Protein AF-A0A965CI40-F1 (afdb_monomer_lite)

Secondary structure (DSSP, 8-state):
-HHHHHHHHHHHHHHHHHHHHHHHHHHHHH--TTHHHHT---TTHHHHHHHHHHHTTTTS-HHHHHHHHHHHHTTTTTSS----B-TTT-SBHHHHHHHHHHHHHHHHHHHHHHHHHHHHHHHHHHHHTTTSHHHHHHHHHHHHHHHS-HHHHHHHHIIIIIIHHHHHHHS----HHHHHHHHHHHHHHHHHH--S-HHHHHHHHHHHHHHHHHHHHHHHHTTTTTS---HHHHHHHHHHHHHHHHHHHHT-TT-HHHHHHHHHHHHHHHHHHHHHHHHHHHH--HHHHHHHHHHHHHHHHHHHHHH-

Sequence (308 aa):
MLAYIGRRISIALLILFGSTYLTYQLAAYSGDPLAGIRESQDPKKEQIMAELTKFYQLDVPPPARYFLWLQKALGFATGTPDFGTSAIMRLPVIDQIAEAIPVTIRLVTAATILAIVLGITFGVLSAIRQYSRLDYSLTFLSFLLYSLPIFWVAVMLKEYMAIQFNLFLVDPKINLVANGITSALLAVVLAGFVSGTRRRVLITLVSSFAIFMSLFYVLSLTNWFRTPGLGIWGVAFLGLATSVGLTHVFAGLHNRKALYAGIASVAVGVAVYQPFGTIVNETGNFGILMLMGALMLSVSYFVGYFFS

Radius of gyration: 32.64 Å; chains: 1; bounding box: 65×55×94 Å

Structure (mmCIF, N/CA/C/O backbone):
data_AF-A0A965CI40-F1
#
_entry.id   AF-A0A965CI40-F1
#
loop_
_atom_site.group_PDB
_atom_site.id
_atom_site.type_symbol
_atom_site.label_atom_id
_atom_site.label_alt_id
_atom_site.label_comp_id
_atom_site.label_asym_id
_atom_site.label_entity_id
_atom_site.label_seq_id
_atom_site.pdbx_PDB_ins_code
_atom_site.Cartn_x
_atom_site.Cartn_y
_atom_site.Cartn_z
_atom_site.occupancy
_atom_site.B_iso_or_equiv
_atom_site.auth_seq_id
_atom_site.auth_comp_id
_atom_site.auth_asym_id
_atom_site.auth_atom_id
_atom_site.pdbx_PDB_model_num
ATOM 1 N N . MET A 1 1 ? 33.679 -5.822 9.538 1.00 87.88 1 MET A N 1
ATOM 2 C CA . MET A 1 1 ? 32.661 -4.916 8.955 1.00 87.88 1 MET A CA 1
ATOM 3 C C . MET A 1 1 ? 32.963 -4.549 7.505 1.00 87.88 1 MET A C 1
ATOM 5 O O . MET A 1 1 ? 32.136 -4.868 6.662 1.00 87.88 1 MET A O 1
ATOM 9 N N . LEU A 1 2 ? 34.143 -4.004 7.175 1.00 91.94 2 LEU A N 1
ATOM 10 C CA . LEU A 1 2 ? 34.514 -3.683 5.782 1.00 91.94 2 LEU A CA 1
ATOM 11 C C . LEU A 1 2 ? 34.418 -4.880 4.819 1.00 91.94 2 LEU A C 1
ATOM 13 O O . LEU A 1 2 ? 33.791 -4.763 3.774 1.00 91.94 2 LEU A O 1
ATOM 17 N N . ALA A 1 3 ? 34.925 -6.056 5.205 1.00 93.38 3 ALA A N 1
ATOM 18 C CA . ALA A 1 3 ? 34.812 -7.271 4.387 1.00 93.38 3 ALA A CA 1
ATOM 19 C C . ALA A 1 3 ? 33.352 -7.703 4.123 1.00 93.38 3 ALA A C 1
ATOM 21 O O . ALA A 1 3 ? 33.026 -8.192 3.045 1.00 93.38 3 ALA A O 1
ATOM 22 N N . TYR A 1 4 ? 32.450 -7.488 5.089 1.00 94.06 4 TYR A N 1
ATOM 23 C CA . TYR A 1 4 ? 31.026 -7.802 4.937 1.00 94.06 4 TYR A CA 1
ATOM 24 C C . TYR A 1 4 ? 30.325 -6.819 3.992 1.00 94.06 4 TYR A C 1
ATOM 26 O O . TYR A 1 4 ? 29.576 -7.245 3.113 1.00 94.06 4 TYR A O 1
ATOM 34 N N . ILE A 1 5 ? 30.598 -5.518 4.148 1.00 95.00 5 ILE A N 1
ATOM 35 C CA . ILE A 1 5 ? 30.076 -4.467 3.265 1.00 95.00 5 ILE A CA 1
ATOM 36 C C . ILE A 1 5 ? 30.578 -4.694 1.838 1.00 95.00 5 ILE A C 1
ATOM 38 O O . ILE A 1 5 ? 29.769 -4.729 0.916 1.00 95.00 5 ILE A O 1
ATOM 42 N N . GLY A 1 6 ? 31.879 -4.952 1.670 1.00 96.75 6 GLY A N 1
ATOM 43 C CA . GLY A 1 6 ? 32.471 -5.298 0.380 1.00 96.75 6 GLY A CA 1
ATOM 44 C C . GLY A 1 6 ? 31.759 -6.483 -0.268 1.00 96.75 6 GLY A C 1
ATOM 45 O O . GLY A 1 6 ? 31.257 -6.356 -1.379 1.00 96.75 6 GLY A O 1
ATOM 46 N N . ARG A 1 7 ? 31.584 -7.596 0.463 1.00 95.88 7 ARG A N 1
ATOM 47 C CA . ARG A 1 7 ? 30.852 -8.773 -0.037 1.00 95.88 7 ARG A CA 1
ATOM 48 C C . ARG A 1 7 ? 29.429 -8.432 -0.490 1.00 95.88 7 ARG A C 1
ATOM 50 O O . ARG A 1 7 ? 28.986 -8.917 -1.525 1.00 95.88 7 ARG A O 1
ATOM 57 N N . ARG A 1 8 ? 28.699 -7.617 0.277 1.00 94.44 8 ARG A N 1
ATOM 58 C CA . ARG A 1 8 ? 27.323 -7.206 -0.054 1.00 94.44 8 ARG A CA 1
ATOM 59 C C . ARG A 1 8 ? 27.265 -6.330 -1.301 1.00 94.44 8 ARG A C 1
ATOM 61 O O . ARG A 1 8 ? 26.419 -6.584 -2.152 1.00 94.44 8 ARG A O 1
ATOM 68 N N . ILE A 1 9 ? 28.163 -5.353 -1.422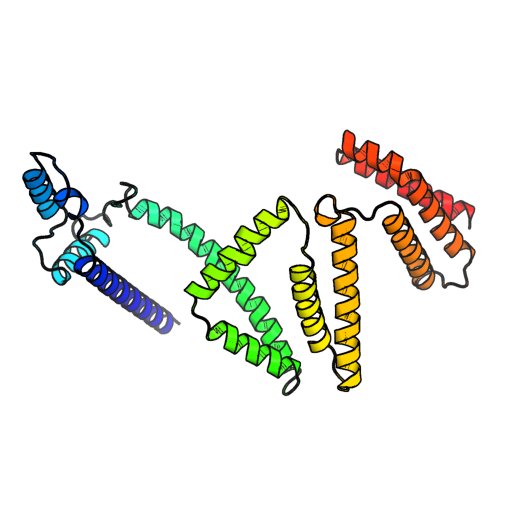 1.00 95.75 9 ILE A N 1
ATOM 69 C CA . ILE A 1 9 ? 28.251 -4.479 -2.598 1.00 95.75 9 ILE A CA 1
ATOM 70 C C . ILE A 1 9 ? 28.602 -5.305 -3.837 1.00 95.75 9 ILE A C 1
ATOM 72 O O . ILE A 1 9 ? 27.944 -5.164 -4.861 1.00 95.75 9 ILE A O 1
ATOM 76 N N . SER A 1 10 ? 29.563 -6.226 -3.741 1.00 96.06 10 SER A N 1
ATOM 77 C CA . SER A 1 10 ? 29.923 -7.104 -4.858 1.00 96.06 10 SER A CA 1
ATOM 78 C C . SER A 1 10 ? 28.748 -7.971 -5.317 1.00 96.06 10 SER A C 1
ATOM 80 O O . SER A 1 10 ? 28.493 -8.062 -6.513 1.00 96.06 10 SER A O 1
ATOM 82 N N . ILE A 1 11 ? 27.989 -8.560 -4.384 1.00 96.12 11 ILE A N 1
ATOM 83 C CA . ILE A 1 11 ? 26.775 -9.321 -4.719 1.00 96.12 11 ILE A CA 1
ATOM 84 C C . ILE A 1 11 ? 25.734 -8.414 -5.390 1.00 96.12 11 ILE A C 1
ATOM 86 O O . ILE A 1 11 ? 25.150 -8.808 -6.393 1.00 96.12 11 ILE A O 1
ATOM 90 N N . ALA A 1 12 ? 25.518 -7.199 -4.877 1.00 94.44 12 ALA A N 1
ATOM 91 C CA . ALA A 1 12 ? 24.572 -6.251 -5.465 1.00 94.44 12 ALA A CA 1
ATOM 92 C C . ALA A 1 12 ? 24.968 -5.847 -6.893 1.00 94.44 12 ALA A C 1
ATOM 94 O O . ALA A 1 12 ? 24.113 -5.825 -7.771 1.00 94.44 12 ALA A O 1
ATOM 95 N N . LEU A 1 13 ? 26.256 -5.595 -7.144 1.00 95.00 13 LEU A N 1
ATOM 96 C CA . LEU A 1 13 ? 26.772 -5.291 -8.480 1.00 95.00 13 LEU A CA 1
ATOM 97 C C . LEU A 1 13 ? 26.625 -6.479 -9.437 1.00 95.00 13 LEU A C 1
ATOM 99 O O . LEU A 1 13 ? 26.236 -6.281 -10.583 1.00 95.00 13 LEU A O 1
ATOM 103 N N . LEU A 1 14 ? 26.880 -7.707 -8.972 1.00 96.06 14 LEU A N 1
ATOM 104 C CA . LEU A 1 14 ? 26.678 -8.918 -9.774 1.00 96.06 14 LEU A CA 1
ATOM 105 C C . LEU A 1 14 ? 25.204 -9.135 -10.123 1.00 96.06 14 LEU A C 1
ATOM 107 O O . LEU A 1 14 ? 24.891 -9.464 -11.264 1.00 96.06 14 LEU A O 1
ATOM 111 N N . ILE A 1 15 ? 24.299 -8.925 -9.163 1.00 96.44 15 ILE A N 1
ATOM 112 C CA . ILE A 1 15 ? 22.853 -9.009 -9.399 1.00 96.44 15 ILE A CA 1
ATOM 113 C C . ILE A 1 15 ? 22.419 -7.916 -10.370 1.00 96.44 15 ILE A C 1
ATOM 115 O O . ILE A 1 15 ? 21.691 -8.212 -11.312 1.00 96.44 15 ILE A O 1
ATOM 119 N N . LEU A 1 16 ? 22.882 -6.678 -10.175 1.00 94.44 16 LEU A N 1
ATOM 120 C CA . LEU A 1 16 ? 22.575 -5.564 -11.065 1.00 94.44 16 LEU A CA 1
ATOM 121 C C . LEU A 1 16 ? 23.021 -5.898 -12.488 1.00 94.44 16 LEU A C 1
ATOM 123 O O . LEU A 1 16 ? 22.178 -5.938 -13.374 1.00 94.44 16 LEU A O 1
ATOM 127 N N . PHE A 1 17 ? 24.293 -6.255 -12.673 1.00 96.00 17 PHE A N 1
ATOM 128 C CA . PHE A 1 17 ? 24.851 -6.646 -13.965 1.00 96.00 17 PHE A CA 1
ATOM 129 C C . PHE A 1 17 ? 24.093 -7.815 -14.606 1.00 96.00 17 PHE A C 1
ATOM 131 O O . PHE A 1 17 ? 23.730 -7.748 -15.778 1.00 96.00 17 PHE A O 1
ATOM 138 N N . GLY A 1 18 ? 23.829 -8.882 -13.846 1.00 97.38 18 GLY A N 1
ATOM 139 C CA . GLY A 1 18 ? 23.088 -10.039 -14.341 1.00 97.38 18 GLY A CA 1
ATOM 140 C C . GLY A 1 18 ? 21.661 -9.671 -14.746 1.00 97.38 18 GLY A C 1
ATOM 141 O O . GLY A 1 18 ? 21.199 -10.071 -15.811 1.00 97.38 18 GLY A O 1
ATOM 142 N N . SER A 1 19 ? 20.976 -8.860 -13.938 1.00 96.75 19 SER A N 1
ATOM 143 C CA . SER A 1 19 ? 19.608 -8.417 -14.211 1.00 96.75 19 SER A CA 1
ATOM 144 C C . SER A 1 19 ? 19.522 -7.487 -15.420 1.00 96.75 19 SER A C 1
ATOM 146 O O . SER A 1 19 ? 18.644 -7.677 -16.260 1.00 96.75 19 SER A O 1
ATOM 148 N N . THR A 1 20 ? 20.443 -6.531 -15.576 1.00 95.19 20 THR A N 1
ATOM 149 C CA . THR A 1 20 ? 20.474 -5.627 -16.733 1.00 95.19 20 THR A CA 1
ATOM 150 C C . THR A 1 20 ? 20.857 -6.375 -17.998 1.00 95.19 20 THR A C 1
ATOM 152 O O . THR A 1 20 ? 20.244 -6.153 -19.034 1.00 95.19 20 THR A O 1
ATOM 155 N N . TYR A 1 21 ? 21.808 -7.310 -17.918 1.00 96.75 21 TYR A N 1
ATOM 156 C CA . TYR A 1 21 ? 22.169 -8.157 -19.050 1.00 96.75 21 TYR A CA 1
ATOM 157 C C . TYR A 1 21 ? 20.980 -9.006 -19.500 1.00 96.75 21 TYR A C 1
ATOM 159 O O . TYR A 1 21 ? 20.577 -8.940 -20.657 1.00 96.75 21 TYR A O 1
ATOM 167 N N . LEU A 1 22 ? 20.360 -9.759 -18.587 1.00 97.12 22 LEU A N 1
ATOM 168 C CA . LEU A 1 22 ? 19.233 -10.627 -18.930 1.00 97.12 22 LEU A CA 1
ATOM 169 C C . LEU A 1 22 ? 18.036 -9.835 -19.461 1.00 97.12 22 LEU A C 1
ATOM 171 O O . LEU A 1 22 ? 17.453 -10.231 -20.467 1.00 97.12 22 LEU A O 1
ATOM 175 N N . THR A 1 23 ? 17.685 -8.708 -18.835 1.00 94.69 23 THR A N 1
ATOM 176 C CA . THR A 1 23 ? 16.570 -7.871 -19.310 1.00 94.69 23 THR A CA 1
ATOM 177 C C . THR A 1 23 ? 16.868 -7.240 -20.665 1.00 94.69 23 THR A C 1
ATOM 179 O O . THR A 1 23 ? 15.990 -7.241 -21.524 1.00 94.69 23 THR A O 1
ATOM 182 N N . TYR A 1 24 ? 18.102 -6.788 -20.909 1.00 94.00 24 TYR A N 1
ATOM 183 C CA . TYR A 1 24 ? 18.519 -6.283 -22.215 1.00 94.00 24 TYR A CA 1
ATOM 184 C C . TYR A 1 24 ? 18.406 -7.359 -23.298 1.00 94.00 24 TYR A C 1
ATOM 186 O O . TYR A 1 24 ? 17.828 -7.111 -24.353 1.00 94.00 24 TYR A O 1
ATOM 194 N N . GLN A 1 25 ? 18.917 -8.565 -23.036 1.00 96.00 25 GLN A N 1
ATOM 195 C CA . GLN A 1 25 ? 18.849 -9.674 -23.987 1.00 96.00 25 GLN A CA 1
ATOM 196 C C . GLN A 1 25 ? 17.400 -10.069 -24.275 1.00 96.00 25 GLN A C 1
ATOM 198 O O . GLN A 1 25 ? 17.022 -10.205 -25.435 1.00 96.00 25 GLN A O 1
ATOM 203 N N . LEU A 1 26 ? 16.571 -10.199 -23.236 1.00 95.31 26 LEU A N 1
ATOM 204 C CA . LEU A 1 26 ? 15.147 -10.478 -23.398 1.00 95.31 26 LEU A CA 1
ATOM 205 C C . LEU A 1 26 ? 14.462 -9.397 -24.234 1.00 95.31 26 LEU A C 1
ATOM 207 O O . LEU A 1 26 ? 13.746 -9.737 -25.170 1.00 95.31 26 LEU A O 1
ATOM 211 N N . ALA A 1 27 ? 14.711 -8.116 -23.963 1.00 91.38 27 ALA A N 1
ATOM 212 C CA . ALA A 1 27 ? 14.150 -7.016 -24.745 1.00 91.38 27 ALA A CA 1
ATOM 213 C C . ALA A 1 27 ? 14.629 -7.040 -26.206 1.00 91.38 27 ALA A C 1
ATOM 215 O O . ALA A 1 27 ? 13.829 -6.860 -27.118 1.00 91.38 27 ALA A O 1
ATOM 216 N N . ALA A 1 28 ? 15.914 -7.318 -26.434 1.00 91.75 28 ALA A N 1
ATOM 217 C CA . ALA A 1 28 ? 16.511 -7.373 -27.764 1.00 91.75 28 ALA A CA 1
ATOM 218 C C . ALA A 1 28 ? 16.025 -8.557 -28.615 1.00 91.75 28 ALA A C 1
ATOM 220 O O . ALA A 1 28 ? 16.017 -8.440 -29.837 1.00 91.75 28 ALA A O 1
ATOM 221 N N . TYR A 1 29 ? 15.659 -9.684 -27.994 1.00 92.50 29 TYR A N 1
ATOM 222 C CA . TYR A 1 29 ? 15.151 -10.866 -28.701 1.00 92.50 29 TYR A CA 1
ATOM 223 C C . TYR A 1 29 ? 13.623 -10.913 -28.803 1.00 92.50 29 TYR A C 1
ATOM 225 O O . TYR A 1 29 ? 13.106 -11.500 -29.748 1.00 92.50 29 TYR A O 1
ATOM 233 N N . SER A 1 30 ? 12.899 -10.339 -27.839 1.00 91.69 30 SER A N 1
ATOM 234 C CA . SER A 1 30 ? 11.427 -10.343 -27.836 1.00 91.69 30 SER A CA 1
ATOM 235 C C . SER A 1 30 ? 10.806 -9.142 -28.548 1.00 91.69 30 SER A C 1
ATOM 237 O O . SER A 1 30 ? 9.654 -9.227 -28.968 1.00 91.69 30 SER A O 1
ATOM 239 N N . GLY A 1 31 ? 11.541 -8.035 -28.684 1.00 83.19 31 GLY A N 1
ATOM 240 C CA . GLY A 1 31 ? 11.058 -6.799 -29.294 1.00 83.19 31 GLY A CA 1
ATOM 241 C C . GLY A 1 31 ? 11.753 -6.462 -30.611 1.00 83.19 31 GLY A C 1
ATOM 242 O O . GLY A 1 31 ? 12.931 -6.753 -30.804 1.00 83.19 31 GLY A O 1
ATOM 243 N N . ASP A 1 32 ? 11.027 -5.778 -31.497 1.00 85.44 32 ASP A N 1
ATOM 244 C CA . ASP A 1 32 ? 11.573 -5.169 -32.709 1.00 85.44 32 ASP A CA 1
ATOM 245 C C . ASP A 1 32 ? 11.397 -3.639 -32.652 1.00 85.44 32 ASP A C 1
ATOM 247 O O . ASP A 1 32 ? 10.276 -3.144 -32.805 1.00 85.44 32 ASP A O 1
ATOM 251 N N . PRO A 1 33 ? 12.478 -2.862 -32.448 1.00 83.88 33 PRO A N 1
ATOM 252 C CA . PRO A 1 33 ? 12.400 -1.402 -32.370 1.00 83.88 33 PRO A CA 1
ATOM 253 C C . PRO A 1 33 ? 12.005 -0.745 -33.702 1.00 83.88 33 PRO A C 1
ATOM 255 O O . PRO A 1 33 ? 11.664 0.436 -33.713 1.00 83.88 33 PRO A O 1
ATOM 258 N N . LEU A 1 34 ? 12.036 -1.484 -34.818 1.00 87.12 34 LEU A N 1
ATOM 259 C CA . LEU A 1 34 ? 11.640 -0.994 -36.137 1.00 87.12 34 LEU A CA 1
ATOM 260 C C . LEU A 1 34 ? 10.224 -1.423 -36.540 1.00 87.12 34 LEU A C 1
ATOM 262 O O . LEU A 1 34 ? 9.777 -1.017 -37.613 1.00 87.12 34 LEU A O 1
ATOM 266 N N . ALA A 1 35 ? 9.504 -2.192 -35.713 1.00 86.69 35 ALA A N 1
ATOM 267 C CA . ALA A 1 35 ? 8.204 -2.771 -36.072 1.00 86.69 35 ALA A CA 1
ATOM 268 C C . ALA A 1 35 ? 7.205 -1.711 -36.564 1.00 86.69 35 ALA A C 1
ATOM 270 O O . ALA A 1 35 ? 6.652 -1.835 -37.655 1.00 86.69 35 ALA A O 1
ATOM 271 N N . GLY A 1 36 ? 7.064 -0.603 -35.828 1.00 85.00 36 GLY A N 1
ATOM 272 C CA . GLY A 1 36 ? 6.159 0.486 -36.215 1.00 85.00 36 GLY A CA 1
ATOM 273 C C . GLY A 1 36 ? 6.555 1.206 -37.513 1.00 85.00 36 GLY A C 1
ATOM 274 O O . GLY A 1 36 ? 5.695 1.747 -38.199 1.00 85.00 36 GLY A O 1
ATOM 275 N N . ILE A 1 37 ? 7.841 1.199 -37.885 1.00 86.69 37 ILE A N 1
ATOM 276 C CA . ILE A 1 37 ? 8.313 1.785 -39.150 1.00 86.69 37 ILE A CA 1
ATOM 277 C C . ILE A 1 37 ? 8.142 0.796 -40.309 1.00 86.69 37 ILE A C 1
ATOM 279 O O . ILE A 1 37 ? 7.841 1.216 -41.424 1.00 86.69 37 ILE A O 1
ATOM 283 N N . ARG A 1 38 ? 8.274 -0.514 -40.057 1.00 86.75 38 ARG A N 1
ATOM 284 C CA . ARG A 1 38 ? 8.043 -1.567 -41.063 1.00 86.75 38 ARG A CA 1
ATOM 285 C C . ARG A 1 38 ? 6.605 -1.574 -41.577 1.00 86.75 38 ARG A C 1
ATOM 287 O O . ARG A 1 38 ? 6.390 -1.838 -42.757 1.00 86.75 38 ARG A O 1
ATOM 294 N N . GLU A 1 39 ? 5.652 -1.247 -40.709 1.00 87.50 39 GLU A N 1
ATOM 295 C CA . GLU A 1 39 ? 4.226 -1.128 -41.043 1.00 87.50 39 GLU A CA 1
ATOM 296 C C . GLU A 1 39 ? 3.851 0.238 -41.650 1.00 87.50 39 GLU A C 1
ATOM 298 O O . GLU A 1 39 ? 2.740 0.413 -42.152 1.00 87.50 39 GLU A O 1
ATOM 303 N N . SER A 1 40 ? 4.769 1.211 -41.646 1.00 87.56 40 SER A N 1
ATOM 304 C CA . SER A 1 40 ? 4.528 2.543 -42.202 1.00 87.56 40 SER A CA 1
ATOM 305 C C . SER A 1 40 ? 4.493 2.534 -43.736 1.00 87.56 40 SER A C 1
ATOM 307 O O . SER A 1 40 ? 5.284 1.861 -44.402 1.00 87.56 40 SER A O 1
ATOM 309 N N . GLN A 1 41 ? 3.599 3.346 -44.308 1.00 87.94 41 GLN A N 1
ATOM 310 C CA . GLN A 1 41 ? 3.499 3.581 -45.755 1.00 87.94 41 GLN A CA 1
ATOM 311 C C . GLN A 1 41 ? 4.393 4.733 -46.246 1.00 87.94 41 GLN A C 1
ATOM 313 O O . GLN A 1 41 ? 4.323 5.106 -47.416 1.00 87.94 41 GLN A O 1
ATOM 318 N N . ASP A 1 42 ? 5.226 5.311 -45.374 1.00 88.88 42 ASP A N 1
ATOM 319 C CA . ASP A 1 42 ? 6.126 6.406 -45.742 1.00 88.88 42 ASP A CA 1
ATOM 320 C C . ASP A 1 42 ? 7.103 5.967 -46.861 1.00 88.88 42 ASP A C 1
ATOM 322 O O . ASP A 1 42 ? 7.817 4.971 -46.693 1.00 88.88 42 ASP A O 1
ATOM 326 N N . PRO A 1 43 ? 7.197 6.701 -47.989 1.00 87.44 43 PRO A N 1
ATOM 327 C CA . PRO A 1 43 ? 8.176 6.430 -49.043 1.00 87.44 43 PRO A CA 1
ATOM 328 C C . PRO A 1 43 ? 9.632 6.400 -48.550 1.00 87.44 43 PRO A C 1
ATOM 330 O O . PRO A 1 43 ? 10.475 5.745 -49.158 1.00 87.44 43 PRO A O 1
ATOM 333 N N . LYS A 1 44 ? 9.940 7.087 -47.441 1.00 90.62 44 LYS A N 1
ATOM 334 C CA . LYS A 1 44 ? 11.269 7.131 -46.813 1.00 90.62 44 LYS A CA 1
ATOM 335 C C . LYS A 1 44 ? 11.494 6.039 -45.767 1.00 90.62 44 LYS A C 1
ATOM 337 O O . LYS A 1 44 ? 12.544 6.041 -45.125 1.00 90.62 44 LYS A O 1
ATOM 342 N N . LYS A 1 45 ? 10.563 5.094 -45.584 1.00 91.25 45 LYS A N 1
ATOM 343 C CA . LYS A 1 45 ? 10.656 4.055 -44.541 1.00 91.25 45 LYS A CA 1
ATOM 344 C C . LYS A 1 45 ? 12.004 3.329 -44.525 1.00 91.25 45 LYS A C 1
ATOM 346 O O . LYS A 1 45 ? 12.564 3.120 -43.457 1.00 91.25 45 LYS A O 1
ATOM 351 N N . GLU A 1 46 ? 12.559 2.995 -45.692 1.00 88.94 46 GLU A N 1
ATOM 352 C CA . GLU A 1 46 ? 13.824 2.255 -45.795 1.00 88.94 46 GLU A CA 1
ATOM 353 C C . GLU A 1 46 ? 15.017 3.096 -45.335 1.00 88.94 46 GLU A C 1
ATOM 355 O O . GLU A 1 46 ? 15.901 2.593 -44.643 1.00 88.94 46 GLU A O 1
ATOM 360 N N . GLN A 1 47 ? 15.006 4.392 -45.657 1.00 91.19 47 GLN A N 1
ATOM 361 C CA . GLN A 1 47 ? 16.025 5.339 -45.206 1.00 91.19 47 GLN A CA 1
ATOM 362 C C . GLN A 1 47 ? 15.963 5.501 -43.685 1.00 91.19 47 GLN A C 1
ATOM 364 O O . GLN A 1 47 ? 16.975 5.336 -43.009 1.00 91.19 47 GLN A O 1
ATOM 369 N N . ILE A 1 48 ? 14.760 5.708 -43.139 1.00 89.81 48 ILE A N 1
ATOM 370 C CA . ILE A 1 48 ? 14.534 5.837 -41.692 1.00 89.81 48 ILE A CA 1
ATOM 371 C C . ILE A 1 48 ? 14.960 4.553 -40.964 1.00 89.81 48 ILE A C 1
ATOM 373 O O . ILE A 1 48 ? 15.629 4.609 -39.935 1.00 89.81 48 ILE A O 1
ATOM 377 N N . MET A 1 49 ? 14.629 3.376 -41.505 1.00 90.38 49 MET A N 1
ATOM 378 C CA . MET A 1 49 ? 15.057 2.097 -40.936 1.00 90.38 49 MET A CA 1
ATOM 379 C C . MET A 1 49 ? 16.579 1.943 -40.938 1.00 90.38 49 MET A C 1
ATOM 381 O O . MET A 1 49 ? 17.130 1.474 -39.943 1.00 90.38 49 MET A O 1
ATOM 385 N N . ALA A 1 50 ? 17.269 2.330 -42.012 1.00 91.44 50 ALA A N 1
ATOM 386 C CA . ALA A 1 50 ? 18.728 2.261 -42.085 1.00 91.44 50 ALA A CA 1
ATOM 387 C C . ALA A 1 50 ? 19.400 3.222 -41.087 1.00 91.44 50 ALA A C 1
ATOM 389 O O . ALA A 1 50 ? 20.367 2.844 -40.417 1.00 91.44 50 ALA A O 1
ATOM 390 N N . GLU A 1 51 ? 18.862 4.435 -40.940 1.00 90.75 51 GLU A N 1
ATOM 391 C CA . GLU A 1 51 ? 19.320 5.420 -39.957 1.00 90.75 51 GLU A CA 1
ATOM 392 C C . GLU A 1 51 ? 19.140 4.910 -38.523 1.00 90.75 51 GLU A C 1
ATOM 394 O O . GLU A 1 51 ? 20.098 4.905 -37.748 1.00 90.75 51 GLU A O 1
ATOM 399 N N . LEU A 1 52 ? 17.953 4.398 -38.182 1.00 88.12 52 LEU A N 1
ATOM 400 C CA . LEU A 1 52 ? 17.669 3.849 -36.853 1.00 88.12 52 LEU A CA 1
ATOM 401 C C . LEU A 1 52 ? 18.460 2.567 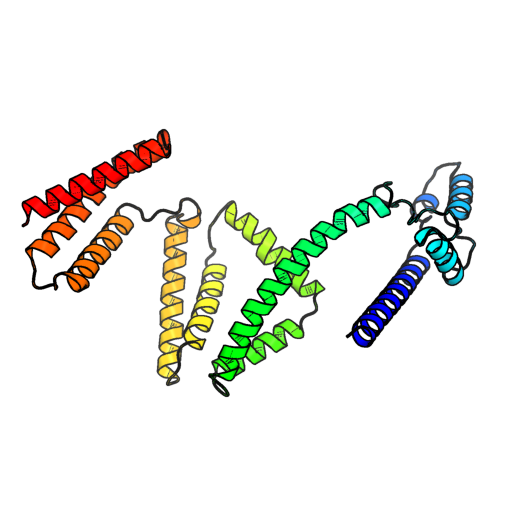-36.564 1.00 88.12 52 LEU A C 1
ATOM 403 O O . LEU A 1 52 ? 18.907 2.368 -35.436 1.00 88.12 52 LEU A O 1
ATOM 407 N N . THR A 1 53 ? 18.688 1.723 -37.576 1.00 91.06 53 THR A N 1
ATOM 408 C CA . THR A 1 53 ? 19.542 0.528 -37.461 1.00 91.06 53 THR A CA 1
ATOM 409 C C . THR A 1 53 ? 20.950 0.921 -37.043 1.00 91.06 53 THR A C 1
ATOM 411 O O . THR A 1 53 ? 21.465 0.367 -36.076 1.00 91.06 53 THR A O 1
ATOM 414 N N . LYS A 1 54 ? 21.550 1.921 -37.699 1.00 90.50 54 LYS A N 1
ATOM 415 C CA . LYS A 1 54 ? 22.873 2.429 -37.313 1.00 90.50 54 LYS A CA 1
ATOM 416 C C . LYS A 1 54 ? 22.858 3.123 -35.956 1.00 90.50 54 LYS A C 1
ATOM 418 O O . LYS A 1 54 ? 23.761 2.904 -35.154 1.00 90.50 54 LYS A O 1
ATOM 423 N N . PHE A 1 55 ? 21.845 3.946 -35.690 1.00 86.69 55 PHE A N 1
ATOM 424 C CA . PHE A 1 55 ? 21.742 4.707 -34.447 1.00 86.69 55 PHE A CA 1
ATOM 425 C C . PHE A 1 55 ? 21.668 3.791 -33.217 1.00 86.69 55 PHE A C 1
ATOM 427 O O . PHE A 1 55 ? 22.409 3.983 -32.253 1.00 86.69 55 PHE A O 1
ATOM 434 N N . TYR A 1 56 ? 20.830 2.753 -33.274 1.00 87.38 56 TYR A N 1
ATOM 435 C CA . TYR A 1 56 ? 20.678 1.770 -32.199 1.00 87.38 56 TYR A CA 1
ATOM 436 C C . TYR A 1 56 ? 21.648 0.587 -32.293 1.00 87.38 56 TYR A C 1
ATOM 438 O O . TYR A 1 56 ? 21.595 -0.293 -31.435 1.00 87.38 56 TYR A O 1
ATOM 446 N N . GLN A 1 57 ? 22.531 0.557 -33.299 1.00 91.12 57 GLN A N 1
ATOM 447 C CA . GLN A 1 57 ? 23.477 -0.538 -33.558 1.00 91.12 57 GLN A CA 1
ATOM 448 C C . GLN A 1 57 ? 22.769 -1.894 -33.710 1.00 91.12 57 GLN A C 1
ATOM 450 O O . GLN A 1 57 ? 23.197 -2.909 -33.160 1.00 91.12 57 GLN A O 1
ATOM 455 N N . LEU A 1 58 ? 21.625 -1.916 -34.402 1.00 89.88 58 LEU A N 1
ATOM 456 C CA . LEU A 1 58 ? 20.787 -3.114 -34.528 1.00 89.88 58 LEU A CA 1
ATOM 457 C C . LEU A 1 58 ? 21.446 -4.235 -35.341 1.00 89.88 58 LEU A C 1
ATOM 459 O O . LEU A 1 58 ? 21.039 -5.387 -35.220 1.00 89.88 58 LEU A O 1
ATOM 463 N N . ASP A 1 59 ? 22.472 -3.896 -36.114 1.00 91.38 59 ASP A N 1
ATOM 464 C CA . ASP A 1 59 ? 23.360 -4.786 -36.859 1.00 91.38 59 ASP A CA 1
ATOM 465 C C . ASP A 1 59 ? 24.354 -5.551 -35.967 1.00 91.38 59 ASP A C 1
ATOM 467 O O . ASP A 1 59 ? 24.867 -6.599 -36.361 1.00 91.38 59 ASP A O 1
ATOM 471 N N . VAL A 1 60 ? 24.601 -5.074 -34.744 1.00 93.69 60 VAL A N 1
ATOM 472 C CA . VAL A 1 60 ? 25.473 -5.741 -33.772 1.00 93.69 60 VAL A CA 1
ATOM 473 C C . VAL A 1 60 ? 24.687 -6.816 -33.007 1.00 93.69 60 VAL A C 1
ATOM 475 O O . VAL A 1 60 ? 23.595 -6.529 -32.499 1.00 93.69 60 VAL A O 1
ATOM 478 N N . PRO A 1 61 ? 25.238 -8.039 -32.837 1.00 94.44 61 PRO A N 1
ATOM 479 C CA . PRO A 1 61 ? 24.607 -9.080 -32.031 1.00 94.44 61 PRO A CA 1
ATOM 480 C C . PRO A 1 61 ? 24.257 -8.579 -30.618 1.00 94.44 61 PRO A C 1
ATOM 482 O O . PRO A 1 61 ? 25.112 -7.953 -29.978 1.00 94.44 61 PRO A O 1
ATOM 485 N N . PRO A 1 62 ? 23.060 -8.890 -30.077 1.00 94.25 62 PRO A N 1
ATOM 486 C CA . PRO A 1 62 ? 22.601 -8.344 -28.799 1.00 94.25 62 PRO A CA 1
ATOM 487 C C . PRO A 1 62 ? 23.599 -8.458 -27.633 1.00 94.25 62 PRO A C 1
ATOM 489 O O . PRO A 1 62 ? 23.802 -7.447 -26.958 1.00 94.25 62 PRO A O 1
ATOM 492 N N . PRO A 1 63 ? 24.302 -9.599 -27.426 1.00 95.75 63 PRO A N 1
ATOM 493 C CA . PRO A 1 63 ? 25.294 -9.696 -26.356 1.00 95.75 63 PRO A CA 1
ATOM 494 C C . PRO A 1 63 ? 26.406 -8.645 -26.455 1.00 95.75 63 PRO A C 1
ATOM 496 O O . PRO A 1 63 ? 26.770 -8.051 -25.448 1.00 95.75 63 PRO A O 1
ATOM 499 N N . ALA A 1 64 ? 26.940 -8.401 -27.656 1.00 95.69 64 ALA A N 1
ATOM 500 C CA . ALA A 1 64 ? 27.999 -7.414 -27.869 1.00 95.69 64 ALA A CA 1
ATOM 501 C C . ALA A 1 64 ? 27.453 -5.984 -27.746 1.00 95.69 64 ALA A C 1
ATOM 503 O O . ALA A 1 64 ? 28.080 -5.122 -27.128 1.00 95.69 64 ALA A O 1
ATOM 504 N N . ARG A 1 65 ? 26.241 -5.757 -28.261 1.00 94.56 65 ARG A N 1
ATOM 505 C CA . ARG A 1 65 ? 25.539 -4.473 -28.184 1.00 94.56 65 ARG A CA 1
ATOM 506 C C . ARG A 1 65 ? 25.273 -4.032 -26.744 1.00 94.56 65 ARG A C 1
ATOM 508 O O . ARG A 1 65 ? 25.406 -2.850 -26.439 1.00 94.56 65 ARG A O 1
ATOM 515 N N . TYR A 1 66 ? 24.985 -4.975 -25.844 1.00 95.38 66 TYR A N 1
ATOM 516 C CA . TYR A 1 66 ? 24.877 -4.696 -24.411 1.00 95.38 66 TYR A CA 1
ATOM 517 C C . TYR A 1 66 ? 26.167 -4.104 -23.834 1.00 95.38 66 TYR A C 1
ATOM 519 O O . TYR A 1 66 ? 26.104 -3.121 -23.105 1.00 95.38 66 TYR A O 1
ATOM 527 N N . PHE A 1 67 ? 27.339 -4.661 -24.158 1.00 95.06 67 PHE A N 1
ATOM 528 C CA . PHE A 1 67 ? 28.608 -4.145 -23.629 1.00 95.06 67 PHE A CA 1
ATOM 529 C C . PHE A 1 67 ? 28.953 -2.762 -24.192 1.00 95.06 67 PHE A C 1
ATOM 531 O O . PHE A 1 67 ? 29.471 -1.926 -23.455 1.00 95.06 67 PHE A O 1
ATOM 538 N N . LEU A 1 68 ? 28.600 -2.489 -25.454 1.00 93.00 68 LEU A N 1
ATOM 539 C CA . LEU A 1 68 ? 28.717 -1.149 -26.043 1.00 93.00 68 LEU A CA 1
ATOM 540 C C . LEU A 1 68 ? 27.813 -0.137 -25.328 1.00 93.00 68 LEU A C 1
ATOM 542 O O . LEU A 1 68 ? 28.242 0.978 -25.031 1.00 93.00 68 LEU A O 1
ATOM 546 N N . TRP A 1 69 ? 26.576 -0.529 -25.010 1.00 92.62 69 TRP A N 1
ATOM 547 C CA . TRP A 1 69 ? 25.674 0.285 -24.197 1.00 92.62 69 TRP A CA 1
ATOM 548 C C . TRP A 1 69 ? 26.212 0.477 -22.773 1.00 92.62 69 TRP A C 1
ATOM 550 O O . TRP A 1 69 ? 26.262 1.604 -22.294 1.00 92.62 69 TRP A O 1
ATOM 560 N N . LEU A 1 70 ? 26.690 -0.585 -22.120 1.00 93.81 70 LEU A N 1
ATOM 561 C CA . LEU A 1 70 ? 27.217 -0.536 -20.756 1.00 93.81 70 LEU A CA 1
ATOM 562 C C . LEU A 1 70 ? 28.435 0.391 -20.650 1.00 93.81 70 LEU A C 1
ATOM 564 O O . LEU A 1 70 ? 28.559 1.137 -19.683 1.00 93.81 70 LEU A O 1
ATOM 568 N N . GLN A 1 71 ? 29.317 0.386 -21.652 1.00 92.44 71 GLN A N 1
ATOM 569 C CA . GLN A 1 71 ? 30.470 1.285 -21.703 1.00 92.44 71 GLN A CA 1
ATOM 570 C C . GLN A 1 71 ? 30.050 2.765 -21.750 1.00 92.44 71 GLN A C 1
ATOM 572 O O . GLN A 1 71 ? 30.687 3.600 -21.105 1.00 92.44 71 GLN A O 1
ATOM 577 N N . LYS A 1 72 ? 28.976 3.092 -22.482 1.00 90.31 72 LYS A N 1
ATOM 578 C CA . LYS A 1 72 ? 28.385 4.442 -22.514 1.00 90.31 72 LYS A CA 1
ATOM 579 C C . LYS A 1 72 ? 27.675 4.773 -21.201 1.00 90.31 72 LYS A C 1
ATOM 581 O O . LYS A 1 72 ? 27.927 5.825 -20.624 1.00 90.31 72 LYS A O 1
ATOM 586 N N . ALA A 1 73 ? 26.886 3.838 -20.674 1.00 90.88 73 ALA A N 1
ATOM 587 C CA . ALA A 1 73 ? 26.142 4.004 -19.427 1.00 90.88 73 ALA A CA 1
ATOM 588 C C . ALA A 1 73 ? 27.062 4.255 -18.224 1.00 90.88 73 ALA A C 1
ATOM 590 O O . ALA A 1 73 ? 26.750 5.074 -17.368 1.00 90.88 73 ALA A O 1
ATOM 591 N N . LEU A 1 74 ? 28.225 3.600 -18.174 1.00 89.81 74 LEU A N 1
ATOM 592 C CA . LEU A 1 74 ? 29.238 3.827 -17.138 1.00 89.81 74 LEU A CA 1
ATOM 593 C C . LEU A 1 74 ? 30.107 5.068 -17.396 1.00 89.81 74 LEU A C 1
ATOM 595 O O . LEU A 1 74 ? 30.922 5.429 -16.551 1.00 89.81 74 LEU A O 1
ATOM 599 N N . GLY A 1 75 ? 29.964 5.714 -18.555 1.00 86.50 75 GLY A N 1
ATOM 600 C CA . GLY A 1 75 ? 30.771 6.862 -18.957 1.00 86.50 75 GLY A CA 1
ATOM 601 C C . GLY A 1 75 ? 32.212 6.518 -19.339 1.00 86.50 75 GLY A C 1
ATOM 602 O O . GLY A 1 75 ? 33.018 7.423 -19.537 1.00 86.50 75 GLY A O 1
ATOM 603 N N . PHE A 1 76 ? 32.559 5.236 -19.497 1.00 85.44 76 PHE A N 1
ATOM 604 C CA . PHE A 1 76 ? 33.903 4.816 -19.910 1.00 85.44 76 PHE A CA 1
ATOM 605 C C . PHE A 1 76 ? 34.241 5.211 -21.354 1.00 85.44 76 PHE A C 1
ATOM 607 O O . PHE A 1 76 ? 35.415 5.324 -21.690 1.00 85.44 76 PHE A O 1
ATOM 614 N N . ALA A 1 77 ? 33.236 5.405 -22.214 1.00 74.94 77 ALA A N 1
ATOM 615 C CA . ALA A 1 77 ? 33.439 5.835 -23.600 1.00 74.94 77 ALA A CA 1
ATOM 616 C C . ALA A 1 77 ? 33.525 7.366 -23.761 1.00 74.94 77 ALA A C 1
ATOM 618 O O . ALA A 1 77 ? 34.267 7.852 -24.608 1.00 74.94 77 ALA A O 1
ATOM 619 N N . THR A 1 78 ? 32.752 8.118 -22.976 1.00 73.62 78 THR A N 1
ATOM 620 C CA . THR A 1 78 ? 32.461 9.549 -23.198 1.00 73.62 78 THR A CA 1
ATOM 621 C C . THR A 1 78 ? 32.918 10.459 -22.058 1.00 73.62 78 THR A C 1
ATOM 623 O O . THR A 1 78 ? 32.849 11.676 -22.189 1.00 73.62 78 THR A O 1
ATOM 626 N N . GLY A 1 79 ? 33.369 9.904 -20.929 1.00 80.12 79 GLY A N 1
ATOM 627 C CA . GLY A 1 79 ? 33.689 10.652 -19.706 1.00 80.12 79 GLY A CA 1
ATOM 628 C C . GLY A 1 79 ? 32.458 11.057 -18.885 1.00 80.12 79 GLY A C 1
ATOM 629 O O . GLY A 1 79 ? 32.591 11.406 -17.714 1.00 80.12 79 GLY A O 1
ATOM 630 N N . THR A 1 80 ? 31.260 10.960 -19.464 1.00 84.50 80 THR A N 1
ATOM 631 C CA . THR A 1 80 ? 29.968 11.202 -18.814 1.00 84.50 80 THR A CA 1
ATOM 632 C C . THR A 1 80 ? 29.053 9.980 -18.968 1.00 84.50 80 THR A C 1
ATOM 634 O O . THR A 1 80 ? 28.995 9.413 -20.063 1.00 84.50 80 THR A O 1
ATOM 637 N N . PRO A 1 81 ? 28.345 9.551 -17.905 1.00 88.31 81 PRO A N 1
ATOM 638 C CA . PRO A 1 81 ? 27.355 8.476 -17.984 1.00 88.31 81 PRO A CA 1
ATOM 639 C C . PRO A 1 81 ? 26.233 8.805 -18.976 1.00 88.31 81 PRO A C 1
ATOM 641 O O . PRO A 1 81 ? 25.513 9.785 -18.788 1.00 88.31 81 PRO A O 1
ATOM 644 N N . ASP A 1 82 ? 26.060 7.972 -20.001 1.00 89.88 82 ASP A N 1
ATOM 645 C CA . ASP A 1 82 ? 24.984 8.095 -20.988 1.00 89.88 82 ASP A CA 1
ATOM 646 C C . ASP A 1 82 ? 24.171 6.796 -21.075 1.00 89.88 82 ASP A C 1
ATOM 648 O O . ASP A 1 82 ? 24.607 5.786 -21.630 1.00 89.88 82 ASP A O 1
ATOM 652 N N . PHE A 1 83 ? 22.963 6.835 -20.510 1.00 89.00 83 PHE A N 1
ATOM 653 C CA . PHE A 1 83 ? 22.005 5.725 -20.519 1.00 89.00 83 PHE A CA 1
ATOM 654 C C . PHE A 1 83 ? 21.119 5.710 -21.775 1.00 89.00 83 PHE A C 1
ATOM 656 O O . PHE A 1 83 ? 20.342 4.769 -21.960 1.00 89.00 83 PHE A O 1
ATOM 663 N N . GLY A 1 84 ? 21.238 6.723 -22.637 1.00 88.94 84 GLY A N 1
ATOM 664 C CA . GLY A 1 84 ? 20.402 6.941 -23.809 1.00 88.94 84 GLY A CA 1
ATOM 665 C C . GLY A 1 84 ? 19.122 7.726 -23.516 1.00 88.94 84 GLY A C 1
ATOM 666 O O . GLY A 1 84 ? 18.915 8.296 -22.439 1.00 88.94 84 GLY A O 1
ATOM 667 N N . THR A 1 85 ? 18.239 7.750 -24.511 1.00 88.81 85 THR A N 1
ATOM 668 C CA . THR A 1 85 ? 16.947 8.442 -24.476 1.00 88.81 85 THR A CA 1
ATOM 669 C C . THR A 1 85 ? 15.790 7.445 -24.462 1.00 88.81 85 THR A C 1
ATOM 671 O O . THR A 1 85 ? 15.841 6.383 -25.083 1.00 88.81 85 THR A O 1
ATOM 674 N N . SER A 1 86 ? 14.726 7.775 -23.729 1.00 85.81 86 SER A N 1
ATOM 675 C CA . SER A 1 86 ? 13.516 6.953 -23.666 1.00 85.81 86 SER A CA 1
ATOM 676 C C . SER A 1 86 ? 12.811 6.941 -25.018 1.00 85.81 86 SER A C 1
ATOM 678 O O . SER A 1 86 ? 12.483 7.996 -25.556 1.00 85.81 86 SER A O 1
ATOM 680 N N . ALA A 1 87 ? 12.514 5.752 -25.544 1.00 78.75 87 ALA A N 1
ATOM 681 C CA . ALA A 1 87 ? 11.771 5.610 -26.798 1.00 78.75 87 ALA A CA 1
ATOM 682 C C . ALA A 1 87 ? 10.338 6.171 -26.704 1.00 78.75 87 ALA A C 1
ATOM 684 O O . ALA A 1 87 ? 9.788 6.634 -27.700 1.00 78.75 87 ALA A O 1
ATOM 685 N N . ILE A 1 88 ? 9.750 6.152 -25.501 1.00 79.69 88 ILE A N 1
ATOM 686 C CA . ILE A 1 88 ? 8.367 6.580 -25.253 1.00 79.69 88 ILE A CA 1
ATOM 687 C C . ILE A 1 88 ? 8.323 8.076 -24.940 1.00 79.69 88 ILE A C 1
ATOM 689 O O . ILE A 1 88 ? 7.632 8.833 -25.612 1.00 79.69 88 ILE A O 1
ATOM 693 N N . MET A 1 89 ? 9.075 8.509 -23.924 1.00 83.50 89 MET A N 1
ATOM 694 C CA . MET A 1 89 ? 9.013 9.890 -23.430 1.00 83.50 89 MET A CA 1
ATOM 695 C C . MET A 1 89 ? 9.947 10.842 -24.183 1.00 83.50 89 MET A C 1
ATOM 697 O O . MET A 1 89 ? 9.823 12.051 -24.029 1.00 83.50 89 MET A O 1
ATOM 701 N N . ARG A 1 90 ? 10.892 10.319 -24.982 1.00 86.25 90 ARG A N 1
ATOM 702 C CA . ARG A 1 90 ? 11.934 11.087 -25.696 1.00 86.25 90 ARG A CA 1
ATOM 703 C C . ARG A 1 90 ? 12.805 11.970 -24.791 1.00 86.25 90 ARG A C 1
ATOM 705 O O . ARG A 1 90 ? 13.447 12.900 -25.265 1.00 86.25 90 ARG A O 1
ATOM 712 N N . LEU A 1 91 ? 12.856 11.646 -23.501 1.00 89.44 91 LEU A N 1
ATOM 713 C CA . LEU A 1 91 ? 13.678 12.306 -22.487 1.00 89.44 91 LEU A CA 1
ATOM 714 C C . LEU A 1 91 ? 14.928 11.471 -22.173 1.00 89.44 91 LEU A C 1
ATOM 716 O O . LEU A 1 91 ? 14.881 10.242 -22.334 1.00 89.44 91 LEU A O 1
ATOM 720 N N . PRO A 1 92 ? 16.025 12.088 -21.694 1.00 92.12 92 PRO A N 1
ATOM 721 C CA . PRO A 1 92 ? 17.173 11.350 -21.178 1.00 92.12 92 PRO A CA 1
ATOM 722 C C . PRO A 1 92 ? 16.742 10.354 -20.094 1.00 92.12 92 PRO A C 1
ATOM 724 O O . PRO A 1 92 ? 15.919 10.656 -19.225 1.00 92.12 92 PRO A O 1
ATOM 727 N N . VAL A 1 93 ? 17.267 9.131 -20.157 1.00 92.25 93 VAL A N 1
ATOM 728 C CA . VAL A 1 93 ? 16.923 8.073 -19.191 1.00 92.25 93 VAL A CA 1
ATOM 729 C C . VAL A 1 93 ? 17.489 8.394 -17.806 1.00 92.25 93 VAL A C 1
ATOM 731 O O . VAL A 1 93 ? 16.855 8.086 -16.799 1.00 92.25 93 VAL A O 1
ATOM 734 N N . ILE A 1 94 ? 18.648 9.056 -17.746 1.00 91.31 94 ILE A N 1
ATOM 735 C CA . ILE A 1 94 ? 19.287 9.439 -16.482 1.00 91.31 94 ILE A CA 1
ATOM 736 C C . ILE A 1 94 ? 18.402 10.365 -15.637 1.00 91.31 94 ILE A C 1
ATOM 738 O O . ILE A 1 94 ? 18.300 10.162 -14.429 1.00 91.31 94 ILE A O 1
ATOM 742 N N . ASP A 1 95 ? 17.688 11.298 -16.269 1.00 91.69 95 ASP A N 1
ATOM 743 C CA . ASP A 1 95 ? 16.797 12.235 -15.578 1.00 91.69 95 ASP A CA 1
ATOM 744 C C . ASP A 1 95 ? 15.580 11.509 -14.989 1.00 91.69 95 ASP A C 1
ATOM 746 O O . ASP A 1 95 ? 15.220 11.715 -13.831 1.00 91.69 95 ASP A O 1
ATOM 750 N N . GLN A 1 96 ? 15.002 10.571 -15.746 1.00 91.81 96 GLN A N 1
ATOM 751 C CA . GLN A 1 96 ? 13.895 9.731 -15.275 1.00 91.81 96 GLN A CA 1
ATOM 752 C C . GLN A 1 96 ? 14.312 8.839 -14.099 1.00 91.81 96 GLN A C 1
ATOM 754 O O . GLN A 1 96 ? 13.557 8.671 -13.141 1.00 91.81 96 GLN A O 1
ATOM 759 N N . ILE A 1 97 ? 15.524 8.274 -14.142 1.00 92.06 97 ILE A N 1
ATOM 760 C CA . ILE A 1 97 ? 16.075 7.499 -13.023 1.00 92.06 97 ILE A CA 1
ATOM 761 C C . ILE A 1 97 ? 16.260 8.403 -11.798 1.00 92.06 97 ILE A C 1
ATOM 763 O O . ILE A 1 97 ? 15.875 8.019 -10.692 1.00 92.06 97 ILE A O 1
ATOM 767 N N . ALA A 1 98 ? 16.817 9.602 -11.985 1.00 92.75 98 ALA A N 1
ATOM 768 C CA . ALA A 1 98 ? 17.036 10.560 -10.907 1.00 92.75 98 ALA A CA 1
ATOM 769 C C . ALA A 1 98 ? 15.721 10.993 -10.235 1.00 92.75 98 ALA A C 1
ATOM 771 O O . ALA A 1 98 ? 15.687 11.151 -9.015 1.00 92.75 98 ALA A O 1
ATOM 772 N N . GLU A 1 99 ? 14.632 11.114 -10.995 1.00 93.38 99 GLU A N 1
ATOM 773 C CA . GLU A 1 99 ? 13.296 11.404 -10.468 1.00 93.38 99 GLU A CA 1
ATOM 774 C C . GLU A 1 99 ? 12.668 10.194 -9.744 1.00 93.38 99 GLU A C 1
ATOM 776 O O . GLU A 1 99 ? 12.048 10.337 -8.685 1.00 93.38 99 GLU A O 1
ATOM 781 N N . ALA A 1 100 ? 12.869 8.980 -10.263 1.00 93.81 100 ALA A N 1
ATOM 782 C CA . ALA A 1 100 ? 12.282 7.758 -9.712 1.00 93.81 100 ALA A CA 1
ATOM 783 C C . ALA A 1 100 ? 12.973 7.254 -8.429 1.00 93.81 100 ALA A C 1
ATOM 785 O O . ALA A 1 100 ? 12.324 6.633 -7.574 1.00 93.81 100 ALA A O 1
ATOM 786 N N . ILE A 1 101 ? 14.279 7.502 -8.266 1.00 95.62 101 ILE A N 1
ATOM 787 C CA . ILE A 1 101 ? 15.057 7.041 -7.103 1.00 95.62 101 ILE A CA 1
ATOM 788 C C . ILE A 1 101 ? 14.471 7.567 -5.778 1.00 95.62 101 ILE A C 1
ATOM 790 O O . ILE A 1 101 ? 14.176 6.742 -4.907 1.00 95.62 101 ILE A O 1
ATOM 794 N N . PRO A 1 102 ? 14.237 8.884 -5.585 1.00 96.75 102 PRO A N 1
ATOM 795 C CA . PRO A 1 102 ? 13.659 9.408 -4.349 1.00 96.75 102 PRO A CA 1
ATOM 796 C C . PRO A 1 102 ? 12.289 8.812 -4.027 1.00 96.75 102 PRO A C 1
ATOM 798 O O . PRO A 1 102 ? 12.002 8.524 -2.864 1.00 96.75 102 PRO A O 1
ATOM 801 N N . VAL A 1 103 ? 11.451 8.596 -5.045 1.00 96.50 103 VAL A N 1
ATOM 802 C CA . VAL A 1 103 ? 10.128 7.978 -4.880 1.00 96.50 103 VAL A CA 1
ATOM 803 C C . VAL A 1 103 ? 10.277 6.544 -4.382 1.00 96.50 103 VAL A C 1
ATOM 805 O O . VAL A 1 103 ? 9.675 6.172 -3.375 1.00 96.50 103 VAL A O 1
ATOM 808 N N . THR A 1 104 ? 11.144 5.761 -5.024 1.00 95.31 104 THR A N 1
ATOM 809 C CA . THR A 1 104 ? 11.415 4.371 -4.637 1.00 95.31 104 THR A CA 1
ATOM 810 C C . THR A 1 104 ? 11.962 4.289 -3.216 1.00 95.31 104 THR A C 1
ATOM 812 O O . THR A 1 104 ? 11.473 3.492 -2.419 1.00 95.31 104 THR A O 1
ATOM 815 N N . ILE A 1 105 ? 12.922 5.147 -2.856 1.00 96.88 105 ILE A N 1
ATOM 816 C CA . ILE A 1 105 ? 13.492 5.193 -1.503 1.00 96.88 105 ILE A CA 1
ATOM 817 C C . ILE A 1 105 ? 12.408 5.500 -0.471 1.00 96.88 105 ILE A C 1
ATOM 819 O O . ILE A 1 105 ? 12.329 4.808 0.544 1.00 96.88 105 ILE A O 1
ATOM 823 N N . ARG A 1 106 ? 11.549 6.497 -0.719 1.00 96.69 106 ARG A N 1
ATOM 824 C CA . ARG A 1 106 ? 10.443 6.842 0.190 1.00 96.69 106 ARG A CA 1
ATOM 825 C C . ARG A 1 106 ? 9.496 5.659 0.386 1.00 96.69 106 ARG A C 1
ATOM 827 O O . ARG A 1 106 ? 9.195 5.313 1.527 1.00 96.69 106 ARG A O 1
ATOM 834 N N . LEU A 1 107 ? 9.080 5.014 -0.704 1.00 95.19 107 LEU A N 1
ATOM 835 C CA . LEU A 1 107 ? 8.159 3.875 -0.663 1.00 95.19 107 LEU A CA 1
ATOM 836 C C . LEU A 1 107 ? 8.772 2.661 0.041 1.00 95.19 107 LEU A C 1
ATOM 838 O O . LEU A 1 107 ? 8.148 2.101 0.939 1.00 95.19 107 LEU A O 1
ATOM 842 N N . VAL A 1 108 ? 10.003 2.282 -0.312 1.00 96.06 108 VAL A N 1
ATOM 843 C CA . VAL A 1 108 ? 10.708 1.148 0.306 1.00 96.06 108 VAL A CA 1
ATOM 844 C C . VAL A 1 108 ? 10.955 1.406 1.787 1.00 96.06 108 VAL A C 1
ATOM 846 O O . VAL A 1 108 ? 10.755 0.506 2.598 1.00 96.06 108 VAL A O 1
ATOM 849 N N . THR A 1 109 ? 11.340 2.626 2.165 1.00 97.75 109 THR A N 1
ATOM 850 C CA . THR A 1 109 ? 11.575 2.981 3.572 1.00 97.75 109 THR A CA 1
ATOM 851 C C . THR A 1 109 ? 10.285 2.873 4.380 1.00 97.75 109 THR A C 1
ATOM 853 O O . THR A 1 109 ? 10.264 2.193 5.405 1.00 97.75 109 THR A O 1
ATOM 856 N N . ALA A 1 110 ? 9.190 3.469 3.898 1.00 96.38 110 ALA A N 1
ATOM 857 C CA . ALA A 1 110 ? 7.892 3.388 4.563 1.00 96.38 110 ALA A CA 1
ATOM 858 C C . ALA A 1 110 ? 7.395 1.937 4.676 1.00 96.38 110 ALA A C 1
ATOM 860 O O . ALA A 1 110 ? 7.007 1.496 5.759 1.00 96.38 110 ALA A O 1
ATOM 861 N N . ALA A 1 111 ? 7.476 1.168 3.585 1.00 95.19 111 ALA A N 1
ATOM 862 C CA . ALA A 1 111 ? 7.095 -0.241 3.569 1.00 95.19 111 ALA A CA 1
ATOM 863 C C . ALA A 1 111 ? 7.949 -1.082 4.529 1.00 95.19 111 ALA A C 1
ATOM 865 O O . ALA A 1 111 ? 7.416 -1.932 5.236 1.00 95.19 111 ALA A O 1
ATOM 866 N N . THR A 1 112 ? 9.257 -0.820 4.606 1.00 97.00 112 THR A N 1
ATOM 867 C CA . THR A 1 112 ? 10.176 -1.529 5.509 1.00 97.00 112 THR A CA 1
ATOM 868 C C . THR A 1 112 ? 9.852 -1.240 6.969 1.00 97.00 112 THR A C 1
ATOM 870 O O . THR A 1 112 ? 9.791 -2.167 7.770 1.00 97.00 112 THR A O 1
ATOM 873 N N . ILE A 1 113 ? 9.595 0.023 7.325 1.00 98.19 113 ILE A N 1
ATOM 874 C CA . ILE A 1 113 ? 9.201 0.394 8.691 1.00 98.19 113 ILE A CA 1
ATOM 875 C C . ILE A 1 113 ? 7.903 -0.321 9.076 1.00 98.19 113 ILE A C 1
ATOM 877 O O . ILE A 1 113 ? 7.840 -0.948 10.133 1.00 98.19 113 ILE A O 1
ATOM 881 N N . LEU A 1 114 ? 6.891 -0.292 8.205 1.00 96.56 114 LEU A N 1
ATOM 882 C CA . LEU A 1 114 ? 5.628 -0.994 8.442 1.00 96.56 114 LEU A CA 1
ATOM 883 C C . LEU A 1 114 ? 5.828 -2.508 8.572 1.00 96.56 114 LEU A C 1
ATOM 885 O O . LEU A 1 114 ? 5.289 -3.117 9.494 1.00 96.56 114 LEU A O 1
ATOM 889 N N . ALA A 1 115 ? 6.637 -3.110 7.699 1.00 95.38 115 ALA A N 1
ATOM 890 C CA . ALA A 1 115 ? 6.950 -4.533 7.748 1.00 95.38 115 ALA A CA 1
ATOM 891 C C . ALA A 1 115 ? 7.670 -4.921 9.047 1.00 95.38 115 ALA A C 1
ATOM 893 O O . ALA A 1 115 ? 7.350 -5.954 9.627 1.00 95.38 115 ALA A O 1
ATOM 894 N N . ILE A 1 116 ? 8.592 -4.089 9.541 1.00 97.31 116 ILE A N 1
ATOM 895 C CA . ILE A 1 116 ? 9.269 -4.302 10.826 1.00 97.31 116 ILE A CA 1
ATOM 896 C C . ILE A 1 116 ? 8.263 -4.216 11.976 1.00 97.31 116 ILE A C 1
ATOM 898 O O . ILE A 1 116 ? 8.211 -5.124 12.801 1.00 97.31 116 ILE A O 1
ATOM 902 N N . VAL A 1 117 ? 7.440 -3.165 12.029 1.00 97.50 117 VAL A N 1
ATOM 903 C CA . VAL A 1 117 ? 6.465 -2.970 13.115 1.00 97.50 117 VAL A CA 1
ATOM 904 C C . VAL A 1 117 ? 5.464 -4.122 13.166 1.00 97.50 117 VAL A C 1
ATOM 906 O O . VAL A 1 117 ? 5.264 -4.721 14.224 1.00 97.50 117 VAL A O 1
ATOM 909 N N . LEU A 1 118 ? 4.855 -4.466 12.029 1.00 94.50 118 LEU A N 1
ATOM 910 C CA . LEU A 1 118 ? 3.877 -5.550 11.941 1.00 94.50 118 LEU A CA 1
ATOM 911 C C . LEU A 1 118 ? 4.533 -6.918 12.139 1.00 94.50 118 LEU A C 1
ATOM 913 O O . LEU A 1 118 ? 4.021 -7.737 12.898 1.00 94.50 118 LEU A O 1
ATOM 917 N N . GLY A 1 119 ? 5.684 -7.152 11.507 1.00 95.12 119 GLY A N 1
ATOM 918 C CA . GLY A 1 119 ? 6.425 -8.407 11.594 1.00 95.12 119 GLY A CA 1
ATOM 919 C C . GLY A 1 119 ? 6.899 -8.712 13.012 1.00 95.12 119 GLY A C 1
ATOM 920 O O . GLY A 1 119 ? 6.709 -9.828 13.487 1.00 95.12 119 GLY A O 1
ATOM 921 N N . ILE A 1 120 ? 7.437 -7.718 13.727 1.00 96.19 120 ILE A N 1
ATOM 922 C CA . ILE A 1 120 ? 7.821 -7.877 15.136 1.00 96.19 120 ILE A CA 1
ATOM 923 C C . ILE A 1 120 ? 6.577 -8.091 15.998 1.00 96.19 120 ILE A C 1
ATOM 925 O O . ILE A 1 120 ? 6.563 -9.005 16.815 1.00 96.19 120 ILE A O 1
ATOM 929 N N . THR A 1 121 ? 5.519 -7.298 15.807 1.00 93.19 121 THR A N 1
ATOM 930 C CA . THR A 1 121 ? 4.304 -7.390 16.630 1.00 93.19 121 THR A CA 1
ATOM 931 C C . THR A 1 121 ? 3.645 -8.763 16.498 1.00 93.19 121 THR A C 1
ATOM 933 O O . THR A 1 121 ? 3.378 -9.422 17.503 1.00 93.19 121 THR A O 1
ATOM 936 N N . PHE A 1 122 ? 3.413 -9.229 15.269 1.00 91.12 122 PHE A N 1
ATOM 937 C CA . PHE A 1 122 ? 2.813 -10.537 15.022 1.00 91.12 122 PHE A CA 1
ATOM 938 C C . PHE A 1 122 ? 3.765 -11.683 15.363 1.00 91.12 122 PHE A C 1
ATOM 940 O O . PHE A 1 122 ? 3.317 -12.669 15.941 1.00 91.12 122 PHE A O 1
ATOM 947 N N . GLY A 1 123 ? 5.070 -11.537 15.112 1.00 92.19 123 GLY A N 1
ATOM 948 C CA . GLY A 1 123 ? 6.073 -12.531 15.494 1.00 92.19 123 GLY A CA 1
ATOM 949 C C . GLY A 1 123 ? 6.156 -12.737 17.008 1.00 92.19 123 GLY A C 1
ATOM 950 O O . GLY A 1 123 ? 6.103 -13.871 17.484 1.00 92.19 123 GLY A O 1
ATOM 951 N N . VAL A 1 124 ? 6.201 -11.648 17.783 1.00 93.75 124 VAL A N 1
ATOM 952 C CA . VAL A 1 124 ? 6.189 -11.695 19.254 1.00 93.75 124 VAL A CA 1
ATOM 953 C C . VAL A 1 124 ? 4.866 -12.263 19.769 1.00 93.75 124 VAL A C 1
ATOM 955 O O . VAL A 1 124 ? 4.868 -13.095 20.675 1.00 93.75 124 VAL A O 1
ATOM 958 N N . LEU A 1 125 ? 3.730 -11.869 19.184 1.00 88.81 125 LEU A N 1
ATOM 959 C CA . LEU A 1 125 ? 2.418 -12.370 19.595 1.00 88.81 125 LEU A CA 1
ATOM 960 C C . LEU A 1 125 ? 2.261 -13.880 19.348 1.00 88.81 125 LEU A C 1
ATOM 962 O O . LEU A 1 125 ? 1.722 -14.576 20.212 1.00 88.81 125 LEU A O 1
ATOM 966 N N . SER A 1 126 ? 2.765 -14.385 18.215 1.00 89.94 126 SER A N 1
ATOM 967 C CA . SER A 1 126 ? 2.850 -15.825 17.925 1.00 89.94 126 SER A CA 1
ATOM 968 C C . SER A 1 126 ? 3.722 -16.541 18.955 1.00 89.94 126 SER A C 1
ATOM 970 O O . SER A 1 126 ? 3.301 -17.544 19.525 1.00 89.94 126 SER A O 1
ATOM 972 N N . ALA A 1 127 ? 4.899 -15.982 19.262 1.00 91.56 127 ALA A N 1
ATOM 973 C CA . ALA A 1 127 ? 5.854 -16.580 20.192 1.00 91.56 127 ALA A CA 1
ATOM 974 C C . ALA A 1 127 ? 5.319 -16.666 21.633 1.00 91.56 127 ALA A C 1
ATOM 976 O O . ALA A 1 127 ? 5.471 -17.694 22.286 1.00 91.56 127 ALA A O 1
ATOM 977 N N . ILE A 1 128 ? 4.651 -15.617 22.129 1.00 92.75 128 ILE A N 1
ATOM 978 C CA . ILE A 1 128 ? 4.068 -15.606 23.484 1.00 92.75 128 ILE A CA 1
ATOM 979 C C . ILE A 1 128 ? 2.896 -16.593 23.593 1.00 92.75 128 ILE A C 1
ATOM 981 O O . ILE A 1 128 ? 2.671 -17.180 24.651 1.00 92.75 128 ILE A O 1
ATOM 985 N N . ARG A 1 129 ? 2.125 -16.779 22.514 1.00 86.62 129 ARG A N 1
ATOM 986 C CA . ARG A 1 129 ? 0.961 -17.678 22.475 1.00 86.62 129 ARG A CA 1
ATOM 987 C C . ARG A 1 129 ? 1.231 -18.921 21.626 1.00 86.62 129 ARG A C 1
ATOM 989 O O . ARG A 1 129 ? 0.375 -19.313 20.828 1.00 86.62 129 ARG A O 1
ATOM 996 N N . GLN A 1 130 ? 2.389 -19.542 21.817 1.00 89.06 130 GLN A N 1
ATOM 997 C CA . GLN A 1 130 ? 2.808 -20.720 21.062 1.00 89.06 130 GLN A CA 1
ATOM 998 C C . GLN A 1 130 ? 1.760 -21.846 21.111 1.00 89.06 130 GLN A C 1
ATOM 1000 O O . GLN A 1 130 ? 1.144 -22.092 22.152 1.00 89.06 130 GLN A O 1
ATOM 1005 N N . TYR A 1 131 ? 1.542 -22.519 19.977 1.00 88.69 131 TYR A N 1
ATOM 1006 C CA . TYR A 1 131 ? 0.554 -23.596 19.797 1.00 88.69 131 TYR A CA 1
ATOM 1007 C C . TYR A 1 131 ? -0.907 -23.177 20.025 1.00 88.69 131 TYR A C 1
ATOM 1009 O O . TYR A 1 131 ? -1.809 -24.020 20.091 1.00 88.69 131 TYR A O 1
ATOM 1017 N N . SER A 1 132 ? -1.180 -21.876 20.139 1.00 84.94 132 SER A N 1
ATOM 1018 C CA . SER A 1 132 ? -2.543 -21.362 20.204 1.00 84.94 132 SER A CA 1
ATOM 1019 C C . SER A 1 132 ? -3.159 -21.244 18.809 1.00 84.94 132 SER A C 1
ATOM 1021 O O . SER A 1 132 ? -2.476 -21.211 17.789 1.00 84.94 132 SER A O 1
ATOM 1023 N N . ARG A 1 133 ? -4.487 -21.104 18.744 1.00 81.69 133 ARG A N 1
ATOM 1024 C CA . ARG A 1 133 ? -5.188 -20.834 17.474 1.00 81.69 133 ARG A CA 1
ATOM 1025 C C . ARG A 1 133 ? -4.697 -19.560 16.792 1.00 81.69 133 ARG A C 1
ATOM 1027 O O . ARG A 1 133 ? -4.705 -19.497 15.568 1.00 81.69 133 ARG A O 1
ATOM 1034 N N . LEU A 1 134 ? -4.290 -18.567 17.580 1.00 82.75 134 LEU A N 1
ATOM 1035 C CA . LEU A 1 134 ? -3.744 -17.315 17.075 1.00 82.75 134 LEU A CA 1
ATOM 1036 C C . LEU A 1 134 ? -2.411 -17.577 16.368 1.00 82.75 134 LEU A C 1
ATOM 1038 O O . LEU A 1 134 ? -2.244 -17.132 15.239 1.00 82.75 134 LEU A O 1
ATOM 1042 N N . ASP A 1 135 ? -1.525 -18.356 16.987 1.00 87.56 135 ASP A N 1
ATOM 1043 C CA . ASP A 1 135 ? -0.231 -18.744 16.413 1.00 87.56 135 ASP A CA 1
ATOM 1044 C C . ASP A 1 135 ? -0.399 -19.497 15.083 1.00 87.56 135 ASP A C 1
ATOM 1046 O O . ASP A 1 135 ? 0.148 -19.092 14.056 1.00 87.56 135 ASP A O 1
ATOM 1050 N N . TYR A 1 136 ? -1.278 -20.505 15.048 1.00 87.88 136 TYR A N 1
ATOM 1051 C CA . TYR A 1 136 ? -1.608 -21.201 13.799 1.00 87.88 136 TYR A CA 1
ATOM 1052 C C . TYR A 1 136 ? -2.215 -20.271 12.735 1.00 87.88 136 TYR A C 1
ATOM 1054 O O . TYR A 1 136 ? -1.893 -20.405 11.557 1.00 87.88 136 TYR A O 1
ATOM 1062 N N . SER A 1 137 ? -3.065 -19.314 13.128 1.00 87.56 137 SER A N 1
ATOM 1063 C CA . SER A 1 137 ? -3.701 -18.376 12.189 1.00 87.56 137 SER A CA 1
ATOM 1064 C C . SER A 1 137 ? -2.701 -17.378 11.602 1.00 87.56 137 SER A C 1
ATOM 1066 O O . SER A 1 137 ? -2.707 -17.150 10.395 1.00 87.56 137 SER A O 1
ATOM 1068 N N . LEU A 1 138 ? -1.822 -16.805 12.432 1.00 89.38 138 LEU A N 1
ATOM 1069 C CA . LEU A 1 138 ? -0.771 -15.886 11.986 1.00 89.38 138 LEU A CA 1
ATOM 1070 C C . LEU A 1 138 ? 0.260 -16.596 11.111 1.00 89.38 138 LEU A C 1
ATOM 1072 O O . LEU A 1 138 ? 0.671 -16.053 10.087 1.00 89.38 138 LEU A O 1
ATOM 1076 N N . THR A 1 139 ? 0.638 -17.819 11.480 1.00 89.69 139 THR A N 1
ATOM 1077 C CA . THR A 1 139 ? 1.550 -18.650 10.692 1.00 89.69 139 THR A CA 1
ATOM 1078 C C . THR A 1 139 ? 0.947 -18.974 9.327 1.00 89.69 139 THR A C 1
ATOM 1080 O O . THR A 1 139 ? 1.588 -18.750 8.301 1.00 89.69 139 THR A O 1
ATOM 1083 N N . PHE A 1 140 ? -0.314 -19.416 9.294 1.00 90.94 140 PHE A N 1
ATOM 1084 C CA . PHE A 1 140 ? -1.035 -19.669 8.047 1.00 90.94 140 PHE A CA 1
ATOM 1085 C C . PHE A 1 140 ? -1.128 -18.415 7.173 1.00 90.94 140 PHE A C 1
ATOM 1087 O O . PHE A 1 140 ? -0.807 -18.476 5.990 1.00 90.94 140 PHE A O 1
ATOM 1094 N N . LEU A 1 141 ? -1.518 -17.271 7.746 1.00 90.44 141 LEU A N 1
ATOM 1095 C CA . LEU A 1 141 ? -1.620 -16.010 7.011 1.00 90.44 141 LEU A CA 1
ATOM 1096 C C . LEU A 1 141 ? -0.260 -15.560 6.462 1.00 90.44 141 LEU A C 1
ATOM 1098 O O . LEU A 1 141 ? -0.182 -15.107 5.324 1.00 90.44 141 LEU A O 1
ATOM 1102 N N . SER A 1 142 ? 0.810 -15.724 7.241 1.00 90.69 142 SER A N 1
ATOM 1103 C CA . SER A 1 142 ? 2.172 -15.391 6.812 1.00 90.69 142 SER A CA 1
ATOM 1104 C C . SER A 1 142 ? 2.607 -16.252 5.630 1.00 90.69 142 SER A C 1
ATOM 1106 O O . SER A 1 142 ? 3.108 -15.721 4.641 1.00 90.69 142 SER A O 1
ATOM 1108 N N . PHE A 1 143 ? 2.358 -17.564 5.686 1.00 92.44 143 PHE A N 1
ATOM 1109 C CA . PHE A 1 143 ? 2.642 -18.462 4.567 1.00 92.44 143 PHE A CA 1
ATOM 1110 C C . PHE A 1 143 ? 1.789 -18.154 3.341 1.00 92.44 143 PHE A C 1
ATOM 1112 O O . PHE A 1 143 ? 2.321 -18.118 2.234 1.00 92.44 143 PHE A O 1
ATOM 1119 N N . LEU A 1 144 ? 0.495 -17.887 3.532 1.00 92.50 144 LEU A N 1
ATOM 1120 C CA . LEU A 1 144 ? -0.405 -17.504 2.452 1.00 92.50 144 LEU A CA 1
ATOM 1121 C C . LEU A 1 144 ? 0.136 -16.263 1.738 1.00 92.50 144 LEU A C 1
ATOM 1123 O O . LEU A 1 144 ? 0.420 -16.334 0.548 1.00 92.50 144 LEU A O 1
ATOM 1127 N N . LEU A 1 145 ? 0.362 -15.166 2.466 1.00 89.81 145 LEU A N 1
ATOM 1128 C CA . LEU A 1 145 ? 0.865 -13.914 1.895 1.00 89.81 145 LEU A CA 1
ATOM 1129 C C . LEU A 1 145 ? 2.241 -14.074 1.237 1.00 89.81 145 LEU A C 1
ATOM 1131 O O . LEU A 1 145 ? 2.478 -13.474 0.193 1.00 89.81 145 LEU A O 1
ATOM 1135 N N . TYR A 1 146 ? 3.122 -14.899 1.806 1.00 90.62 146 TYR A N 1
ATOM 1136 C CA . TYR A 1 146 ? 4.442 -15.176 1.236 1.00 90.62 146 TYR A CA 1
ATOM 1137 C C . TYR A 1 146 ? 4.378 -16.007 -0.055 1.00 90.62 146 TYR A C 1
ATOM 1139 O O . TYR A 1 146 ? 5.198 -15.825 -0.950 1.00 90.62 146 TYR A O 1
ATOM 1147 N N . SER A 1 147 ? 3.407 -16.917 -0.162 1.00 94.06 147 SER A N 1
ATOM 1148 C CA . SER A 1 147 ? 3.244 -17.806 -1.320 1.00 94.06 147 SER A CA 1
ATOM 1149 C C . SER A 1 147 ? 2.578 -17.145 -2.530 1.00 94.06 147 SER A C 1
ATOM 1151 O O . SER A 1 147 ? 2.655 -17.672 -3.640 1.00 94.06 147 SER A O 1
ATOM 1153 N N . LEU A 1 148 ? 1.909 -16.004 -2.333 1.00 93.62 148 LEU A N 1
ATOM 1154 C CA . LEU A 1 148 ? 1.184 -15.327 -3.402 1.00 93.62 148 LEU A CA 1
ATOM 1155 C C . LEU A 1 148 ? 2.148 -14.617 -4.367 1.00 93.62 148 LEU A C 1
ATOM 1157 O O . LEU A 1 148 ? 3.061 -13.915 -3.926 1.00 93.62 148 LEU A O 1
ATOM 1161 N N . PRO A 1 149 ? 1.926 -14.711 -5.692 1.00 94.31 149 PRO A N 1
ATOM 1162 C CA . PRO A 1 149 ? 2.714 -13.951 -6.653 1.00 94.31 149 PRO A CA 1
ATOM 1163 C C . PRO A 1 149 ? 2.578 -12.442 -6.419 1.00 94.31 149 PRO A C 1
ATOM 1165 O O . PRO A 1 149 ? 1.468 -11.905 -6.405 1.00 94.31 149 PRO A O 1
ATOM 1168 N N . ILE A 1 150 ? 3.709 -11.739 -6.299 1.00 91.38 150 ILE A N 1
ATOM 1169 C CA . ILE A 1 150 ? 3.741 -10.300 -5.979 1.00 91.38 150 ILE A CA 1
ATOM 1170 C C . ILE A 1 150 ? 2.907 -9.461 -6.961 1.00 91.38 150 ILE A C 1
ATOM 1172 O O . ILE A 1 150 ? 2.183 -8.560 -6.545 1.00 91.38 150 ILE A O 1
ATOM 1176 N N . PHE A 1 151 ? 2.956 -9.784 -8.259 1.00 92.88 151 PHE A N 1
ATOM 1177 C CA . PHE A 1 151 ? 2.207 -9.059 -9.287 1.00 92.88 151 PHE A CA 1
ATOM 1178 C C . PHE A 1 151 ? 0.695 -9.238 -9.112 1.00 92.88 151 PHE A C 1
ATOM 1180 O O . PHE A 1 151 ? -0.061 -8.289 -9.295 1.00 92.88 151 PHE A O 1
ATOM 1187 N N . TRP A 1 152 ? 0.254 -10.439 -8.724 1.00 93.81 152 TRP A N 1
ATOM 1188 C CA . TRP A 1 152 ? -1.156 -10.734 -8.496 1.00 93.81 152 TRP A CA 1
ATOM 1189 C C . TRP A 1 152 ? -1.663 -9.939 -7.297 1.00 93.81 152 TRP A C 1
ATOM 1191 O O . TRP A 1 152 ? -2.675 -9.252 -7.402 1.00 93.81 152 TRP A O 1
ATOM 1201 N N . VAL A 1 153 ? -0.906 -9.939 -6.194 1.00 92.38 153 VAL A N 1
ATOM 1202 C CA . VAL A 1 153 ? -1.235 -9.137 -5.008 1.00 92.38 153 VAL A CA 1
ATOM 1203 C C . VAL A 1 153 ? -1.289 -7.652 -5.360 1.00 92.38 153 VAL A C 1
ATOM 1205 O O . VAL A 1 153 ? -2.246 -6.980 -4.994 1.00 92.38 153 VAL A O 1
ATOM 1208 N N . ALA A 1 154 ? -0.315 -7.139 -6.117 1.00 92.06 154 ALA A N 1
ATOM 1209 C CA . ALA A 1 154 ? -0.295 -5.740 -6.536 1.00 92.06 154 ALA A CA 1
ATOM 1210 C C . ALA A 1 154 ? -1.536 -5.357 -7.363 1.00 92.06 154 ALA A C 1
ATOM 1212 O O . ALA A 1 154 ? -2.130 -4.306 -7.125 1.00 92.06 154 ALA A O 1
ATOM 1213 N N . VAL A 1 155 ? -1.964 -6.216 -8.295 1.00 94.25 155 VAL A N 1
ATOM 1214 C CA . VAL A 1 155 ? -3.179 -5.993 -9.097 1.00 94.25 155 VAL A CA 1
ATOM 1215 C C . VAL A 1 155 ? -4.436 -6.043 -8.227 1.00 94.25 155 VAL A C 1
ATOM 1217 O O . VAL A 1 155 ? -5.280 -5.157 -8.342 1.00 94.25 155 VAL A O 1
ATOM 1220 N N . MET A 1 156 ? -4.542 -7.013 -7.315 1.00 93.19 156 MET A N 1
ATOM 1221 C CA . MET A 1 156 ? -5.681 -7.107 -6.396 1.00 93.19 156 MET A CA 1
ATOM 1222 C C . MET A 1 156 ? -5.760 -5.899 -5.456 1.00 93.19 156 MET A C 1
ATOM 1224 O O . MET A 1 156 ? -6.839 -5.353 -5.243 1.00 93.19 156 MET A O 1
ATOM 1228 N N . LEU A 1 157 ? -4.626 -5.435 -4.924 1.00 92.06 157 LEU A N 1
ATOM 1229 C CA . LEU A 1 157 ? -4.567 -4.224 -4.104 1.00 92.06 157 LEU A CA 1
ATOM 1230 C C . LEU A 1 157 ? -4.958 -2.984 -4.911 1.00 92.06 157 LEU A C 1
ATOM 1232 O O . LEU A 1 157 ? -5.726 -2.158 -4.425 1.00 92.06 157 LEU A O 1
ATOM 1236 N N . LYS A 1 158 ? -4.483 -2.861 -6.154 1.00 93.19 158 LYS A N 1
ATOM 1237 C CA . LYS A 1 158 ? -4.882 -1.762 -7.038 1.00 93.19 158 LYS A CA 1
ATOM 1238 C C . LYS A 1 158 ? -6.398 -1.743 -7.245 1.00 93.19 158 LYS A C 1
ATOM 1240 O O . LYS A 1 158 ? -7.011 -0.696 -7.064 1.00 93.19 158 LYS A O 1
ATOM 1245 N N . GLU A 1 159 ? -6.997 -2.875 -7.604 1.00 93.50 159 GLU A N 1
ATOM 1246 C CA . GLU A 1 159 ? -8.437 -2.951 -7.857 1.00 93.50 159 GLU A CA 1
ATOM 1247 C C . GLU A 1 159 ? -9.236 -2.690 -6.575 1.00 93.50 159 GLU A C 1
ATOM 1249 O O . GLU A 1 159 ? -10.000 -1.732 -6.498 1.00 93.50 159 GLU A O 1
ATOM 1254 N N . TYR A 1 160 ? -9.015 -3.482 -5.526 1.00 88.88 160 TYR A N 1
ATOM 1255 C CA . TYR A 1 160 ? -9.890 -3.472 -4.353 1.00 88.88 160 TYR A CA 1
ATOM 1256 C C . TYR A 1 160 ? -9.538 -2.418 -3.298 1.00 88.88 160 TYR A C 1
ATOM 1258 O O . TYR A 1 160 ? -10.441 -1.927 -2.626 1.00 88.88 160 TYR A O 1
ATOM 1266 N N . MET A 1 161 ? -8.262 -2.053 -3.126 1.00 88.88 161 MET A N 1
ATOM 1267 C CA . MET A 1 161 ? -7.868 -1.041 -2.131 1.00 88.88 161 MET A CA 1
ATOM 1268 C C . MET A 1 161 ? -7.699 0.360 -2.704 1.00 88.88 161 MET A C 1
ATOM 1270 O O . MET A 1 161 ? -7.896 1.311 -1.960 1.00 88.88 161 MET A O 1
ATOM 1274 N N . ALA A 1 162 ? -7.312 0.523 -3.971 1.00 92.38 162 ALA A N 1
ATOM 1275 C CA . ALA A 1 162 ? -7.149 1.860 -4.545 1.00 92.38 162 ALA A CA 1
ATOM 1276 C C . ALA A 1 162 ? -8.398 2.290 -5.322 1.00 92.38 162 ALA A C 1
ATOM 1278 O O . ALA A 1 162 ? -9.025 3.288 -4.975 1.00 92.38 162 ALA A O 1
ATOM 1279 N N . ILE A 1 163 ? -8.789 1.532 -6.349 1.00 92.00 163 ILE A N 1
ATOM 1280 C CA . ILE A 1 163 ? -9.885 1.919 -7.248 1.00 92.00 163 ILE A CA 1
ATOM 1281 C C . ILE A 1 163 ? -11.229 1.850 -6.521 1.00 92.00 163 ILE A C 1
ATOM 1283 O O . ILE A 1 163 ? -11.913 2.865 -6.409 1.00 92.00 163 ILE A O 1
ATOM 1287 N N . GLN A 1 164 ? -11.592 0.685 -5.982 1.00 89.12 164 GLN A N 1
ATOM 1288 C CA . GLN A 1 164 ? -12.880 0.500 -5.306 1.00 89.12 164 GLN A CA 1
ATOM 1289 C C . GLN A 1 164 ? -13.013 1.382 -4.059 1.00 89.12 164 GLN A C 1
ATOM 1291 O O . GLN A 1 164 ? -14.089 1.911 -3.796 1.00 89.12 164 GLN A O 1
ATOM 1296 N N . PHE A 1 165 ? -11.925 1.603 -3.316 1.00 88.44 165 PHE A N 1
ATOM 1297 C CA . PHE A 1 165 ? -11.944 2.521 -2.176 1.00 88.44 165 PHE A CA 1
ATOM 1298 C C . PHE A 1 165 ? -12.186 3.968 -2.614 1.00 88.44 165 PHE A C 1
ATOM 1300 O O . PHE A 1 165 ? -13.032 4.641 -2.034 1.00 88.44 165 PHE A O 1
ATOM 1307 N N . ASN A 1 166 ? -11.523 4.437 -3.675 1.00 89.25 166 ASN A N 1
ATOM 1308 C CA . ASN A 1 166 ? -11.789 5.767 -4.224 1.00 89.25 166 ASN A CA 1
ATOM 1309 C C . ASN A 1 166 ? -13.233 5.898 -4.728 1.00 89.25 166 ASN A C 1
ATOM 1311 O O . ASN A 1 166 ? -13.859 6.928 -4.498 1.00 89.25 166 ASN A O 1
ATOM 1315 N N . LEU A 1 167 ? -13.785 4.860 -5.365 1.00 88.12 167 LEU A N 1
ATOM 1316 C CA . LEU A 1 167 ? -15.193 4.835 -5.776 1.00 88.12 167 LEU A CA 1
ATOM 1317 C C . LEU A 1 167 ? -16.139 4.886 -4.569 1.00 88.12 167 LEU A C 1
ATOM 1319 O O . LEU A 1 167 ? -17.115 5.634 -4.590 1.00 88.12 167 LEU A O 1
ATOM 1323 N N . PHE A 1 168 ? -15.824 4.155 -3.498 1.00 87.25 168 PHE A N 1
ATOM 1324 C CA . PHE A 1 168 ? -16.561 4.229 -2.240 1.00 87.25 168 PHE A CA 1
ATOM 1325 C C . PHE A 1 168 ? -16.515 5.639 -1.642 1.00 87.25 168 PHE A C 1
ATOM 1327 O O . PHE A 1 168 ? -17.538 6.127 -1.188 1.00 87.25 168 PHE A O 1
ATOM 1334 N N . LEU A 1 169 ? -15.382 6.345 -1.683 1.00 86.00 169 LEU A N 1
ATOM 1335 C CA . LEU A 1 169 ? -15.320 7.729 -1.191 1.00 86.00 169 LEU A CA 1
ATOM 1336 C C . LEU A 1 169 ? -16.243 8.688 -1.969 1.00 86.00 169 LEU A C 1
ATOM 1338 O O . LEU A 1 169 ? -16.677 9.693 -1.408 1.00 86.00 169 LEU A O 1
ATOM 1342 N N . VAL A 1 170 ? -16.563 8.383 -3.232 1.00 86.44 170 VAL A N 1
ATOM 1343 C CA . VAL A 1 170 ? -17.486 9.181 -4.057 1.00 86.44 170 VAL A CA 1
ATOM 1344 C C . VAL A 1 170 ? -18.955 8.907 -3.705 1.00 86.44 170 VAL A C 1
ATOM 1346 O O . VAL A 1 170 ? -19.717 9.858 -3.528 1.00 86.44 170 VAL A O 1
ATOM 1349 N N . ASP A 1 171 ? -19.364 7.639 -3.573 1.00 85.50 171 ASP A N 1
ATOM 1350 C CA . ASP A 1 171 ? -20.694 7.251 -3.063 1.00 85.50 171 ASP A CA 1
ATOM 1351 C C . ASP A 1 171 ? -20.541 6.213 -1.941 1.00 85.50 171 ASP A C 1
ATOM 1353 O O . ASP A 1 171 ? -20.517 5.007 -2.211 1.00 85.50 171 ASP A O 1
ATOM 1357 N N . PRO A 1 172 ? -20.422 6.653 -0.674 1.00 83.12 172 PRO A N 1
ATOM 1358 C CA . PRO A 1 172 ? -20.003 5.791 0.423 1.00 83.12 172 PRO A 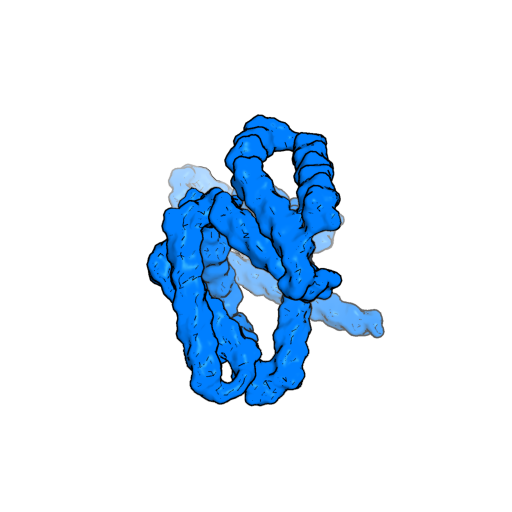CA 1
ATOM 1359 C C . PRO A 1 172 ? -21.169 4.976 0.979 1.00 83.12 172 PRO A C 1
ATOM 1361 O O . PRO A 1 172 ? -21.603 5.122 2.125 1.00 83.12 172 PRO A O 1
ATOM 1364 N N . LYS A 1 173 ? -21.682 4.088 0.133 1.00 83.12 173 LYS A N 1
ATOM 1365 C CA . LYS A 1 173 ? -22.704 3.105 0.463 1.00 83.12 173 LYS A CA 1
ATOM 1366 C C . LYS A 1 173 ? -22.086 1.726 0.440 1.00 83.12 173 LYS A C 1
ATOM 1368 O O . LYS A 1 173 ? -21.441 1.323 -0.525 1.00 83.12 173 LYS A O 1
ATOM 1373 N N . ILE A 1 174 ? -22.317 0.982 1.510 1.00 83.81 174 ILE A N 1
ATOM 1374 C CA . ILE A 1 174 ? -21.855 -0.397 1.602 1.00 83.81 174 ILE A CA 1
ATOM 1375 C C . ILE A 1 174 ? -23.007 -1.278 1.131 1.00 83.81 174 ILE A C 1
ATOM 1377 O O . ILE A 1 174 ? -24.073 -1.303 1.746 1.00 83.81 174 ILE A O 1
ATOM 1381 N N . ASN A 1 175 ? -22.811 -2.001 0.027 1.00 87.44 175 ASN A N 1
ATOM 1382 C CA . ASN A 1 175 ? -23.804 -2.978 -0.410 1.00 87.44 175 ASN A CA 1
ATOM 1383 C C . ASN A 1 175 ? -23.934 -4.113 0.632 1.00 87.44 175 ASN A C 1
ATOM 1385 O O . ASN A 1 175 ? -23.034 -4.367 1.435 1.00 87.44 175 ASN A O 1
ATOM 1389 N N . LEU A 1 176 ? -25.068 -4.818 0.628 1.00 87.88 176 LEU A N 1
ATOM 1390 C CA . LEU A 1 176 ? -25.347 -5.844 1.641 1.00 87.88 176 LEU A CA 1
ATOM 1391 C C . LEU A 1 176 ? -24.286 -6.961 1.651 1.00 87.88 176 LEU A C 1
ATOM 1393 O O . LEU A 1 176 ? -23.916 -7.457 2.712 1.00 87.88 176 LEU A O 1
ATOM 1397 N N . VAL A 1 177 ? -23.778 -7.324 0.471 1.00 89.69 177 VAL A N 1
ATOM 1398 C CA . VAL A 1 177 ? -22.770 -8.379 0.304 1.00 89.69 177 VAL A CA 1
ATOM 1399 C C . VAL A 1 177 ? -21.424 -7.961 0.896 1.00 89.69 177 VAL A C 1
ATOM 1401 O O . VAL A 1 177 ? -20.859 -8.708 1.689 1.00 89.69 177 VAL A O 1
ATOM 1404 N N . ALA A 1 178 ? -20.922 -6.767 0.573 1.00 86.06 178 ALA A N 1
ATOM 1405 C CA . ALA A 1 178 ? -19.674 -6.252 1.127 1.00 86.06 178 ALA A CA 1
ATOM 1406 C C . ALA A 1 178 ? -19.796 -6.051 2.634 1.00 86.06 178 ALA A C 1
ATOM 1408 O O . ALA A 1 178 ? -18.866 -6.420 3.337 1.00 86.06 178 ALA A O 1
ATOM 1409 N N . ASN A 1 179 ? -20.938 -5.566 3.137 1.00 91.50 179 ASN A N 1
ATOM 1410 C CA . ASN A 1 179 ? -21.188 -5.484 4.576 1.00 91.50 179 ASN A CA 1
ATOM 1411 C C . ASN A 1 179 ? -21.098 -6.871 5.239 1.00 91.50 179 ASN A C 1
ATOM 1413 O O . ASN A 1 179 ? -20.411 -7.043 6.245 1.00 91.50 179 ASN A O 1
ATOM 1417 N N . GLY A 1 180 ? -21.730 -7.885 4.642 1.00 94.06 180 GLY A N 1
ATOM 1418 C CA . GLY A 1 180 ? -21.645 -9.260 5.128 1.00 94.06 180 GLY A CA 1
ATOM 1419 C C . GLY A 1 180 ? -20.208 -9.784 5.150 1.00 94.06 180 GLY A C 1
ATOM 1420 O O . GLY A 1 180 ? -19.763 -10.328 6.159 1.00 94.06 180 GLY A O 1
ATOM 1421 N N . ILE A 1 181 ? -19.451 -9.578 4.070 1.00 91.88 181 ILE A N 1
ATOM 1422 C CA . ILE A 1 181 ? -18.057 -10.032 3.966 1.00 91.88 181 ILE A CA 1
ATOM 1423 C C . ILE A 1 181 ? -17.164 -9.307 4.981 1.00 91.88 181 ILE A C 1
ATOM 1425 O O . ILE A 1 181 ? -16.423 -9.961 5.716 1.00 91.88 181 ILE A O 1
ATOM 1429 N N . THR A 1 182 ? -17.232 -7.977 5.067 1.00 90.00 182 THR A N 1
ATOM 1430 C CA . THR A 1 182 ? -16.395 -7.197 5.992 1.00 90.00 182 THR A CA 1
ATOM 1431 C C . THR A 1 182 ? -16.739 -7.497 7.447 1.00 90.00 182 THR A C 1
ATOM 1433 O O . THR A 1 182 ? -15.834 -7.70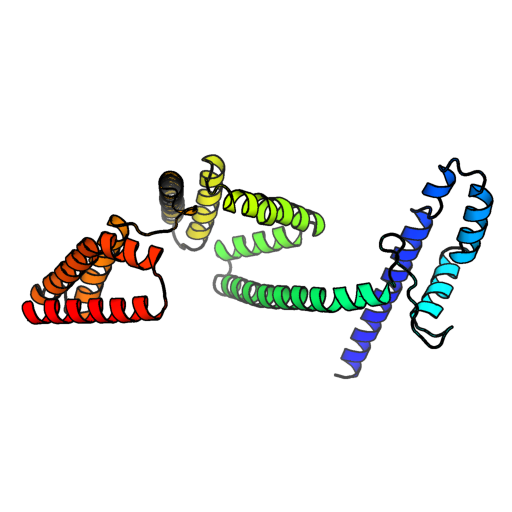1 8.256 1.00 90.00 182 THR A O 1
ATOM 1436 N N . SER A 1 183 ? -18.026 -7.624 7.779 1.00 93.44 183 SER A N 1
ATOM 1437 C CA . SER A 1 183 ? -18.483 -8.010 9.118 1.00 93.44 183 SER A CA 1
ATOM 1438 C C . SER A 1 183 ? -18.023 -9.415 9.500 1.00 93.44 183 SER A C 1
ATOM 1440 O O . SER A 1 183 ? -17.601 -9.631 10.636 1.00 93.44 183 SER A O 1
ATOM 1442 N N . ALA A 1 184 ? -18.048 -10.369 8.562 1.00 93.50 184 ALA A N 1
ATOM 1443 C CA . ALA A 1 184 ? -17.544 -11.723 8.788 1.00 93.50 184 ALA A CA 1
ATOM 1444 C C . ALA A 1 184 ? -16.031 -11.730 9.026 1.00 93.50 184 ALA A C 1
ATOM 1446 O O . ALA A 1 184 ? -15.568 -12.349 9.984 1.00 93.50 184 ALA A O 1
ATOM 1447 N N . LEU A 1 185 ? -15.268 -10.999 8.208 1.00 90.62 185 LEU A N 1
ATOM 1448 C CA . LEU A 1 185 ? -13.821 -10.868 8.375 1.00 90.62 185 LEU A CA 1
ATOM 1449 C C . LEU A 1 185 ? -13.468 -10.281 9.748 1.00 90.62 185 LEU A C 1
ATOM 1451 O O . LEU A 1 185 ? -12.672 -10.871 10.477 1.00 90.62 185 LEU A O 1
ATOM 1455 N N . LEU A 1 186 ? -14.101 -9.174 10.148 1.00 91.94 186 LEU A N 1
ATOM 1456 C CA . LEU A 1 186 ? -13.866 -8.555 11.457 1.00 91.94 186 LEU A CA 1
ATOM 1457 C C . LEU A 1 186 ? -14.283 -9.465 12.620 1.00 91.94 186 LEU A C 1
ATOM 1459 O O . LEU A 1 186 ? -13.576 -9.544 13.626 1.00 91.94 186 LEU A O 1
ATOM 1463 N N . ALA A 1 187 ? -15.394 -10.191 12.484 1.00 91.56 187 ALA A N 1
ATOM 1464 C CA . ALA A 1 187 ? -15.846 -11.141 13.495 1.00 91.56 187 ALA A CA 1
ATOM 1465 C C . ALA A 1 187 ? -14.873 -12.315 13.672 1.00 91.56 187 ALA A C 1
ATOM 1467 O O . ALA A 1 187 ? -14.587 -12.704 14.805 1.00 91.56 187 ALA A O 1
ATOM 1468 N N . VAL A 1 188 ? -14.326 -12.851 12.577 1.00 88.50 188 VAL A N 1
ATOM 1469 C CA . VAL A 1 188 ? -13.300 -13.905 12.616 1.00 88.50 188 VAL A CA 1
ATOM 1470 C C . VAL A 1 188 ? -12.029 -13.394 13.290 1.00 88.50 188 VAL A C 1
ATOM 1472 O O . VAL A 1 188 ? -11.482 -14.084 14.151 1.00 88.50 188 VAL A O 1
ATOM 1475 N N . VAL A 1 189 ? -11.594 -12.175 12.958 1.00 85.75 189 VAL A N 1
ATOM 1476 C CA . VAL A 1 189 ? -10.429 -11.539 13.589 1.00 85.75 189 VAL A CA 1
ATOM 1477 C C . VAL A 1 189 ? -10.642 -11.406 15.100 1.00 85.75 189 VAL A C 1
ATOM 1479 O O . VAL A 1 189 ? -9.818 -11.899 15.870 1.00 85.75 189 VAL A O 1
ATOM 1482 N N . LEU A 1 190 ? -11.767 -10.832 15.548 1.00 86.31 190 LEU A N 1
ATOM 1483 C CA . LEU A 1 190 ? -12.072 -10.699 16.979 1.00 86.31 190 LEU A CA 1
ATOM 1484 C C . LEU A 1 190 ? -12.175 -12.053 17.690 1.00 86.31 190 LEU A C 1
ATOM 1486 O O . LEU A 1 190 ? -11.619 -12.225 18.776 1.00 86.31 190 LEU A O 1
ATOM 1490 N N . ALA A 1 191 ? -12.838 -13.033 17.076 1.00 86.31 191 ALA A N 1
ATOM 1491 C CA . ALA A 1 191 ? -12.950 -14.378 17.628 1.00 86.31 191 ALA A CA 1
ATOM 1492 C C . ALA A 1 191 ? -11.581 -15.073 17.750 1.00 86.31 191 ALA A C 1
ATOM 1494 O O . ALA A 1 191 ? -11.374 -15.847 18.685 1.00 86.31 191 ALA A O 1
ATOM 1495 N N . GLY A 1 192 ? -10.633 -14.768 16.856 1.00 81.12 192 GLY A N 1
ATOM 1496 C CA . GLY A 1 192 ? -9.254 -15.260 16.908 1.00 81.12 192 GLY A CA 1
ATOM 1497 C C . GLY A 1 192 ? -8.449 -14.733 18.102 1.00 81.12 192 GLY A C 1
ATOM 1498 O O . GLY A 1 192 ? -7.587 -15.444 18.624 1.00 81.12 192 GLY A O 1
ATOM 1499 N N . PHE A 1 193 ? -8.755 -13.526 18.589 1.00 80.44 193 PHE A N 1
ATOM 1500 C CA . PHE A 1 193 ? -8.106 -12.956 19.777 1.00 80.44 193 PHE A CA 1
ATOM 1501 C C . PHE A 1 193 ? -8.615 -13.554 21.096 1.00 80.44 193 PHE A C 1
ATOM 1503 O O . PHE A 1 193 ? -7.867 -13.583 22.084 1.00 80.44 193 PHE A O 1
ATOM 1510 N N . VAL A 1 194 ? -9.860 -14.044 21.118 1.00 83.88 194 VAL A N 1
ATOM 1511 C CA . VAL A 1 194 ? -10.501 -14.610 22.311 1.00 83.88 194 VAL A CA 1
ATOM 1512 C C . VAL A 1 194 ? -10.033 -16.046 22.555 1.00 83.88 194 VAL A C 1
ATOM 1514 O O . VAL A 1 194 ? -10.289 -16.960 21.773 1.00 83.88 194 VAL A O 1
ATOM 1517 N N . SER A 1 195 ? -9.387 -16.275 23.700 1.00 70.62 195 SER A N 1
ATOM 1518 C CA . SER A 1 195 ? -9.027 -17.614 24.173 1.00 70.62 195 SER A CA 1
ATOM 1519 C C . SER A 1 195 ? -10.167 -18.258 24.985 1.00 70.62 195 SER A C 1
ATOM 1521 O O . SER A 1 195 ? -10.921 -17.586 25.698 1.00 70.62 195 SER A O 1
ATOM 1523 N N . GLY A 1 196 ? -10.322 -19.585 24.879 1.00 80.81 196 GLY A N 1
ATOM 1524 C CA . GLY A 1 196 ? -11.293 -20.352 25.670 1.00 80.81 196 GLY A CA 1
ATOM 1525 C C . GLY A 1 196 ? -11.980 -21.505 24.926 1.00 80.81 196 GLY A C 1
ATOM 1526 O O . GLY A 1 196 ? -11.490 -22.020 23.918 1.00 80.81 196 GLY A O 1
ATOM 1527 N N . THR A 1 197 ? -13.137 -21.929 25.448 1.00 89.19 197 THR A N 1
ATOM 1528 C CA . THR A 1 197 ? -13.935 -23.044 24.906 1.00 89.19 197 THR A CA 1
ATOM 1529 C C . THR A 1 197 ? -14.485 -22.734 23.509 1.00 89.19 197 THR A C 1
ATOM 1531 O O . THR A 1 197 ? -14.724 -21.577 23.162 1.00 89.19 197 THR A O 1
ATOM 1534 N N . ARG A 1 198 ? -14.741 -23.773 22.694 1.00 86.44 198 ARG A N 1
ATOM 1535 C CA . ARG A 1 198 ? -15.333 -23.615 21.344 1.00 86.44 198 ARG A CA 1
ATOM 1536 C C . ARG A 1 198 ? -16.640 -22.815 21.377 1.00 86.44 198 ARG A C 1
ATOM 1538 O O . ARG A 1 198 ? -16.860 -21.975 20.516 1.00 86.44 198 ARG A O 1
ATOM 1545 N N . ARG A 1 199 ? -17.455 -23.016 22.418 1.00 90.94 199 ARG A N 1
ATOM 1546 C CA . ARG A 1 199 ? -18.703 -22.276 22.638 1.00 90.94 199 ARG A CA 1
ATOM 1547 C C . ARG A 1 199 ? -18.467 -20.774 22.812 1.00 90.94 199 ARG A C 1
ATOM 1549 O O . ARG A 1 199 ? -19.176 -19.996 22.192 1.00 90.94 199 ARG A O 1
ATOM 1556 N N . ARG A 1 200 ? -17.469 -20.363 23.606 1.00 87.69 200 ARG A N 1
ATOM 1557 C CA . ARG A 1 200 ? -17.139 -18.940 23.797 1.00 87.69 200 ARG A CA 1
ATOM 1558 C C . ARG A 1 200 ? -16.728 -18.288 22.477 1.00 87.69 200 ARG A C 1
ATOM 1560 O O . ARG A 1 200 ? -17.241 -17.229 22.153 1.00 87.69 200 ARG A O 1
ATOM 1567 N N . VAL A 1 201 ? -15.875 -18.956 21.702 1.00 87.69 201 VAL A N 1
ATOM 1568 C CA . VAL A 1 201 ? -15.405 -18.445 20.404 1.00 87.69 201 VAL A CA 1
ATOM 1569 C C . VAL A 1 201 ? -16.547 -18.325 19.393 1.00 87.69 201 VAL A C 1
ATOM 1571 O O . VAL A 1 201 ? -16.648 -17.304 18.723 1.00 87.69 201 VAL A O 1
ATOM 1574 N N . LEU A 1 202 ? -17.440 -19.318 19.315 1.00 92.31 202 LEU A N 1
ATOM 1575 C CA . LEU A 1 202 ? -18.611 -19.255 18.433 1.00 92.31 202 LEU A CA 1
ATOM 1576 C C . LEU A 1 202 ? -19.578 -18.140 18.833 1.00 92.31 202 LEU A C 1
ATOM 1578 O O . LEU A 1 202 ? -20.065 -17.425 17.964 1.00 92.31 202 LEU A O 1
ATOM 1582 N N . ILE A 1 203 ? -19.826 -17.962 20.135 1.00 92.50 203 ILE A N 1
ATOM 1583 C CA . ILE A 1 203 ? -20.662 -16.862 20.626 1.00 92.50 203 ILE A CA 1
ATOM 1584 C C . ILE A 1 203 ? -20.038 -15.521 20.244 1.00 92.50 203 ILE A C 1
ATOM 1586 O O . ILE A 1 203 ? -20.753 -14.681 19.714 1.00 92.50 203 ILE A O 1
ATOM 1590 N N . THR A 1 204 ? -18.730 -15.334 20.456 1.00 90.75 204 THR A N 1
ATOM 1591 C CA . THR A 1 204 ? -18.024 -14.111 20.044 1.00 90.75 204 THR A CA 1
ATOM 1592 C C . THR A 1 204 ? -18.120 -13.890 18.540 1.00 90.75 204 THR A C 1
ATOM 1594 O O . THR A 1 204 ? -18.416 -12.784 18.116 1.00 90.75 204 THR A O 1
ATOM 1597 N N . LEU A 1 205 ? -17.922 -14.924 17.722 1.00 93.06 205 LEU A N 1
ATOM 1598 C CA . LEU A 1 205 ? -18.000 -14.796 16.268 1.00 93.06 205 LEU A CA 1
ATOM 1599 C C . LEU A 1 205 ? -19.398 -14.348 15.823 1.00 93.06 205 LEU A C 1
ATOM 1601 O O . LEU A 1 205 ? -19.523 -13.378 15.081 1.00 93.06 205 LEU A O 1
ATOM 1605 N N . VAL A 1 206 ? -20.452 -15.015 16.299 1.00 95.31 206 VAL A N 1
ATOM 1606 C CA . VAL A 1 206 ? -21.834 -14.695 15.909 1.00 95.31 206 VAL A CA 1
ATOM 1607 C C . VAL A 1 206 ? -22.262 -13.333 16.453 1.00 95.31 206 VAL A C 1
ATOM 1609 O O . VAL A 1 206 ? -22.872 -12.553 15.722 1.00 95.31 206 VAL A O 1
ATOM 1612 N N . SER A 1 207 ? -21.927 -13.014 17.707 1.00 93.94 207 SER A N 1
ATOM 1613 C CA . SER A 1 207 ? -22.287 -11.725 18.299 1.00 93.94 207 SER A CA 1
ATOM 1614 C C . SER A 1 207 ? -21.539 -10.574 17.633 1.00 93.94 207 SER A C 1
ATOM 1616 O O . SER A 1 207 ? -22.170 -9.592 17.252 1.00 93.94 207 SER A O 1
ATOM 1618 N N . SER A 1 208 ? -20.228 -10.701 17.409 1.00 92.44 208 SER A N 1
ATOM 1619 C CA . SER A 1 208 ? -19.437 -9.696 16.696 1.00 92.44 208 SER A CA 1
ATOM 1620 C C . SER A 1 208 ? -19.912 -9.520 15.257 1.00 92.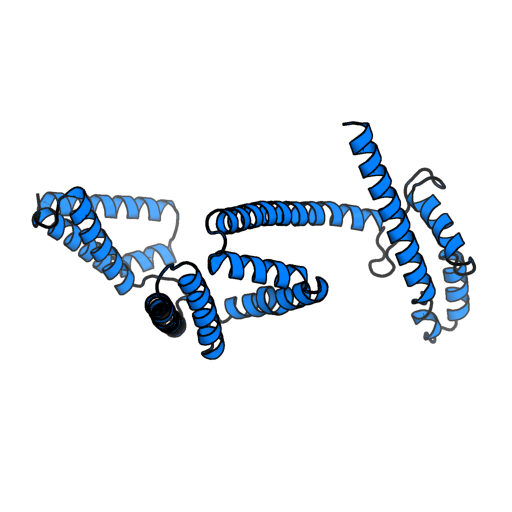44 208 SER A C 1
ATOM 1622 O O . SER A 1 208 ? -20.034 -8.385 14.810 1.00 92.44 208 SER A O 1
ATOM 1624 N N . PHE A 1 209 ? -20.245 -10.606 14.552 1.00 96.12 209 PHE A N 1
ATOM 1625 C CA . PHE A 1 209 ? -20.810 -10.525 13.205 1.00 96.12 209 PHE A CA 1
ATOM 1626 C C . PHE A 1 209 ? -22.124 -9.743 13.195 1.00 96.12 209 PHE A C 1
ATOM 1628 O O . PHE A 1 209 ? -22.265 -8.798 12.424 1.00 96.12 209 PHE A O 1
ATOM 1635 N N . ALA A 1 210 ? -23.064 -10.092 14.078 1.00 95.19 210 ALA A N 1
ATOM 1636 C CA . ALA A 1 210 ? -24.352 -9.410 14.168 1.00 95.19 210 ALA A CA 1
ATOM 1637 C C . ALA A 1 210 ? -24.189 -7.923 14.520 1.00 95.19 210 ALA A C 1
ATOM 1639 O O . ALA A 1 210 ? -24.866 -7.078 13.931 1.00 95.19 210 ALA A O 1
ATOM 1640 N N . ILE A 1 211 ? -23.268 -7.597 15.434 1.00 93.88 211 ILE A N 1
ATOM 1641 C CA . ILE A 1 211 ? -22.959 -6.217 15.825 1.00 93.88 211 ILE A CA 1
ATOM 1642 C C . ILE A 1 211 ? -22.391 -5.434 14.639 1.00 93.88 211 ILE A C 1
ATOM 1644 O O . ILE A 1 211 ? -22.929 -4.378 14.321 1.00 93.88 211 ILE A O 1
ATOM 1648 N N . PHE A 1 212 ? -21.352 -5.935 13.963 1.00 94.56 212 PHE A N 1
ATOM 1649 C CA . PHE A 1 212 ? -20.748 -5.228 12.828 1.00 94.56 212 PHE A CA 1
ATOM 1650 C C . PHE A 1 212 ? -21.707 -5.095 11.648 1.00 94.56 212 PHE A C 1
ATOM 1652 O O . PHE A 1 212 ? -21.833 -4.004 11.098 1.00 94.56 212 PHE A O 1
ATOM 1659 N N . MET A 1 213 ? -22.451 -6.158 11.331 1.00 94.56 213 MET A N 1
ATOM 1660 C CA . MET A 1 213 ? -23.427 -6.152 10.243 1.00 94.56 213 MET A CA 1
ATOM 1661 C C . MET A 1 213 ? -24.503 -5.094 10.485 1.00 94.56 213 MET A C 1
ATOM 1663 O O . MET A 1 213 ? -24.807 -4.297 9.595 1.00 94.56 213 MET A O 1
ATOM 1667 N N . SER A 1 214 ? -25.042 -5.056 11.709 1.00 91.75 214 SER A N 1
ATOM 1668 C CA . SER A 1 214 ? -26.044 -4.068 12.115 1.00 91.75 214 SER A CA 1
ATOM 1669 C C . SER A 1 214 ? -25.460 -2.659 12.121 1.00 91.75 214 SER A C 1
ATOM 1671 O O . SER A 1 214 ? -26.084 -1.735 11.608 1.00 91.75 214 SER A O 1
ATOM 1673 N N . LEU A 1 215 ? -24.247 -2.492 12.655 1.00 90.50 215 LEU A N 1
ATOM 1674 C CA . LEU A 1 215 ? -23.565 -1.206 12.727 1.00 90.50 215 LEU A CA 1
ATOM 1675 C C . LEU A 1 215 ? -23.338 -0.624 11.331 1.00 90.50 215 LEU A C 1
ATOM 1677 O O . LEU A 1 215 ? -23.802 0.474 11.051 1.00 90.50 215 LEU A O 1
ATOM 1681 N N . PHE A 1 216 ? -22.679 -1.354 10.434 1.00 90.50 216 PHE A N 1
ATOM 1682 C CA . PHE A 1 216 ? -22.425 -0.881 9.074 1.00 90.50 216 PHE A CA 1
ATOM 1683 C C . PHE A 1 216 ? -23.712 -0.661 8.279 1.00 90.50 216 PHE A C 1
ATOM 1685 O O . PHE A 1 216 ? -23.777 0.282 7.492 1.00 90.50 216 PHE A O 1
ATOM 1692 N N . TYR A 1 217 ? -24.754 -1.462 8.520 1.00 90.25 217 TYR A N 1
ATOM 1693 C CA . TYR A 1 217 ? -26.064 -1.239 7.913 1.00 90.25 217 TYR A CA 1
ATOM 1694 C C . TYR A 1 217 ? -26.680 0.090 8.371 1.00 90.25 217 TYR A C 1
ATOM 1696 O O . TYR A 1 217 ? -27.076 0.901 7.536 1.00 90.25 217 TYR A O 1
ATOM 1704 N N . VAL A 1 218 ? -26.683 0.369 9.679 1.00 87.56 218 VAL A N 1
ATOM 1705 C CA . VAL A 1 218 ? -27.166 1.644 10.239 1.00 87.56 218 VAL A CA 1
ATOM 1706 C C . VAL A 1 218 ? -26.325 2.823 9.745 1.00 87.56 218 VAL A C 1
ATOM 1708 O O . VAL A 1 218 ? -26.882 3.848 9.350 1.00 87.56 218 VAL A O 1
ATOM 1711 N N . LEU A 1 219 ? -24.998 2.688 9.710 1.00 87.62 219 LEU A N 1
ATOM 1712 C CA . LEU A 1 219 ? -24.099 3.736 9.215 1.00 87.62 219 LEU A CA 1
ATOM 1713 C C . LEU A 1 219 ? -24.324 4.023 7.725 1.00 87.62 219 LEU A C 1
ATOM 1715 O O . LEU A 1 219 ? -24.317 5.183 7.313 1.00 87.62 219 LEU A O 1
ATOM 1719 N N . SER A 1 220 ? -24.586 2.990 6.920 1.00 86.62 220 SER A N 1
ATOM 1720 C CA . SER A 1 220 ? -24.911 3.162 5.504 1.00 86.62 220 SER A CA 1
ATOM 1721 C C . SER A 1 220 ? -26.293 3.796 5.302 1.00 86.62 220 SER A C 1
ATOM 1723 O O . SER A 1 220 ? -26.431 4.657 4.439 1.00 86.62 220 SER A O 1
ATOM 1725 N N . LEU A 1 221 ? -27.307 3.417 6.092 1.00 85.50 221 LEU A N 1
ATOM 1726 C CA . LEU A 1 221 ? -28.655 4.006 6.018 1.00 85.50 221 LEU A CA 1
ATOM 1727 C C . LEU A 1 221 ? -28.675 5.484 6.413 1.00 85.50 221 LEU A C 1
ATOM 1729 O O . LEU A 1 221 ? -29.387 6.286 5.816 1.00 85.50 221 LEU A O 1
ATOM 1733 N N . THR A 1 222 ? -27.883 5.847 7.417 1.00 84.56 222 THR A N 1
ATOM 1734 C CA . THR A 1 222 ? -27.789 7.223 7.920 1.00 84.56 222 THR A CA 1
ATOM 1735 C C . THR A 1 222 ? -26.864 8.105 7.078 1.00 84.56 222 THR A C 1
ATOM 1737 O O . THR A 1 222 ? -26.673 9.270 7.413 1.00 84.56 222 THR A O 1
ATOM 1740 N N . ASN A 1 223 ? -26.298 7.577 5.981 1.00 84.50 223 ASN A N 1
ATOM 1741 C CA . ASN A 1 223 ? -25.256 8.224 5.175 1.00 84.50 223 ASN A CA 1
ATOM 1742 C C . ASN A 1 223 ? -24.078 8.738 6.021 1.00 84.50 223 ASN A C 1
ATOM 1744 O O . ASN A 1 223 ? -23.407 9.705 5.655 1.00 84.50 223 ASN A O 1
ATOM 1748 N N . TRP A 1 224 ? -23.804 8.078 7.147 1.00 84.94 224 TRP A N 1
ATOM 1749 C CA . TRP A 1 224 ? -22.786 8.510 8.096 1.00 84.94 224 TRP A CA 1
ATOM 1750 C C . TRP A 1 224 ? -21.395 8.550 7.460 1.00 84.94 224 TRP A C 1
ATOM 1752 O O . TRP A 1 224 ? -20.605 9.434 7.757 1.00 84.94 224 TRP A O 1
ATOM 1762 N N . PHE A 1 225 ? -21.105 7.651 6.518 1.00 84.56 225 PHE A N 1
ATOM 1763 C CA . PHE A 1 225 ? -19.835 7.664 5.790 1.00 84.56 225 PHE A CA 1
ATOM 1764 C C . PHE A 1 225 ? -19.654 8.890 4.878 1.00 84.56 225 PHE A C 1
ATOM 1766 O O . PHE A 1 225 ? -18.521 9.246 4.569 1.00 84.56 225 PHE A O 1
ATOM 1773 N N . ARG A 1 226 ? -20.745 9.547 4.457 1.00 83.50 226 ARG A N 1
ATOM 1774 C CA . ARG A 1 226 ? -20.699 10.781 3.657 1.00 83.50 226 ARG A CA 1
ATOM 1775 C C . ARG A 1 226 ? -20.585 12.022 4.537 1.00 83.50 226 ARG A C 1
ATOM 1777 O O . ARG A 1 226 ? -19.850 12.946 4.208 1.00 83.50 226 ARG A O 1
ATOM 1784 N N . THR A 1 227 ? -21.326 12.045 5.641 1.00 81.75 227 THR A N 1
ATOM 1785 C CA . THR A 1 227 ? -21.342 13.149 6.608 1.00 81.75 227 THR A CA 1
ATOM 1786 C C . THR A 1 227 ? -21.128 12.587 8.011 1.00 81.75 227 THR A C 1
ATOM 1788 O O . THR A 1 227 ? -22.102 12.399 8.750 1.00 81.75 227 THR A O 1
ATOM 1791 N N . PRO A 1 228 ? -19.874 12.267 8.380 1.00 81.94 228 PRO A N 1
ATOM 1792 C CA . PRO A 1 228 ? -19.587 11.647 9.662 1.00 81.94 228 PRO A CA 1
ATOM 1793 C C . PRO A 1 228 ? -19.934 12.613 10.788 1.00 81.94 228 PRO A C 1
ATOM 1795 O O . PRO A 1 228 ? -19.392 13.711 10.898 1.00 81.94 228 PRO A O 1
ATOM 1798 N N . GLY A 1 229 ? -20.859 12.190 11.639 1.00 80.25 229 GLY A N 1
ATOM 1799 C CA . GLY A 1 229 ? -21.321 12.973 12.772 1.00 80.25 229 GLY A CA 1
ATOM 1800 C C . GLY A 1 229 ? -22.031 12.086 13.779 1.00 80.25 229 GLY A C 1
ATOM 1801 O O . GLY A 1 229 ? -22.703 11.125 13.419 1.00 80.25 229 GLY A O 1
ATOM 1802 N N . LEU A 1 230 ? -21.882 12.390 15.064 1.00 77.19 230 LEU A N 1
ATOM 1803 C CA . LEU A 1 230 ? -22.585 11.656 16.121 1.00 77.19 230 LEU A CA 1
ATOM 1804 C C . LEU A 1 230 ? -24.098 11.943 16.104 1.00 77.19 230 LEU A C 1
ATOM 1806 O O . LEU A 1 230 ? -24.884 11.171 16.650 1.00 77.19 230 LEU A O 1
ATOM 1810 N N . GLY A 1 231 ? -24.514 13.045 15.468 1.00 81.19 231 GLY A N 1
ATOM 1811 C CA . GLY A 1 231 ? -25.880 13.551 15.541 1.00 81.19 231 GLY A CA 1
ATOM 1812 C C . GLY A 1 231 ? -26.262 13.952 16.969 1.00 81.19 231 GLY A C 1
ATOM 1813 O O . GLY A 1 231 ? -25.524 13.721 17.928 1.00 81.19 231 GLY A O 1
ATOM 1814 N N . ILE A 1 232 ? -27.452 14.525 17.132 1.00 83.69 232 ILE A N 1
ATOM 1815 C CA . ILE A 1 232 ? -27.938 14.933 18.458 1.00 83.69 232 ILE A CA 1
ATOM 1816 C C . ILE A 1 232 ? -28.048 13.738 19.421 1.00 83.69 232 ILE A C 1
ATOM 1818 O O . ILE A 1 232 ? -27.685 13.835 20.591 1.00 83.69 232 ILE A O 1
ATOM 1822 N N . TRP A 1 233 ? -28.464 12.578 18.905 1.00 82.25 233 TRP A N 1
ATOM 1823 C CA . TRP A 1 233 ? -28.646 11.357 19.688 1.00 82.25 233 TRP A CA 1
ATOM 1824 C C . TRP A 1 233 ? -27.327 10.702 20.100 1.00 82.25 233 TRP A C 1
ATOM 1826 O O . TRP A 1 233 ? -27.211 10.252 21.238 1.00 82.25 233 TRP A O 1
ATOM 1836 N N . GLY A 1 234 ? -26.316 10.674 19.225 1.00 82.94 234 GLY A N 1
ATOM 1837 C CA . GLY A 1 234 ? -24.999 10.149 19.589 1.00 82.94 234 GLY A CA 1
ATOM 1838 C C . GLY A 1 234 ? -24.278 11.055 20.583 1.00 82.94 234 GLY A C 1
ATOM 1839 O O . GLY A 1 234 ? -23.657 10.547 21.514 1.00 82.94 234 GLY A O 1
ATOM 1840 N N . VAL A 1 235 ? -24.424 12.380 20.452 1.00 84.69 235 VAL A N 1
ATOM 1841 C CA . VAL A 1 235 ? -23.919 13.345 21.445 1.00 84.69 235 VAL A CA 1
ATOM 1842 C C . VAL A 1 235 ? -24.618 13.160 22.791 1.00 84.69 235 VAL A C 1
ATOM 1844 O O . VAL A 1 235 ? -23.941 13.093 23.813 1.00 84.69 235 VAL A O 1
ATOM 1847 N N . ALA A 1 236 ? -25.944 13.005 22.807 1.00 88.06 236 ALA A N 1
ATOM 1848 C CA . ALA A 1 236 ? -26.694 12.753 24.036 1.00 88.06 236 ALA A CA 1
ATOM 1849 C C . ALA A 1 236 ? -26.258 11.445 24.716 1.00 88.06 236 ALA A C 1
ATOM 1851 O O . ALA A 1 236 ? -25.969 11.434 25.911 1.00 88.06 236 ALA A O 1
ATOM 1852 N N . PHE A 1 237 ? -26.162 10.348 23.957 1.00 88.62 237 PHE A N 1
ATOM 1853 C CA . PHE A 1 237 ? -25.770 9.043 24.488 1.00 88.62 237 PHE A CA 1
ATOM 1854 C C . PHE A 1 237 ? -24.339 9.043 25.035 1.00 88.62 237 PHE A C 1
ATOM 1856 O O . PHE A 1 237 ? -24.123 8.644 26.179 1.00 88.62 237 PHE A O 1
ATOM 1863 N N . LEU A 1 238 ? -23.363 9.520 24.253 1.00 87.69 238 LEU A N 1
ATOM 1864 C CA . LEU A 1 238 ? -21.970 9.599 24.698 1.00 87.69 238 LEU A CA 1
ATOM 1865 C C . LEU A 1 238 ? -21.809 10.576 25.857 1.00 87.69 238 LEU A C 1
ATOM 1867 O O . LEU A 1 238 ? -21.072 10.278 26.793 1.00 87.69 238 LEU A O 1
ATOM 1871 N N . GLY A 1 239 ? -22.520 11.703 25.832 1.00 88.75 239 GLY A N 1
ATOM 1872 C CA . GLY A 1 239 ? -22.546 12.658 26.932 1.00 88.75 239 GLY A CA 1
ATOM 1873 C C . GLY A 1 239 ? -23.029 12.008 28.226 1.00 88.75 239 GLY A C 1
ATOM 1874 O O . GLY A 1 239 ? -22.338 12.081 29.239 1.00 88.75 239 GLY A O 1
ATOM 1875 N N . LEU A 1 240 ? -24.165 11.303 28.189 1.00 92.69 240 LEU A N 1
ATOM 1876 C CA . LEU A 1 240 ? -24.703 10.587 29.349 1.00 92.69 240 LEU A CA 1
ATOM 1877 C C . LEU A 1 240 ? -23.759 9.480 29.825 1.00 92.69 240 LEU A C 1
ATOM 1879 O O . LEU A 1 240 ? -23.485 9.390 31.020 1.00 92.69 240 LEU A O 1
ATOM 1883 N N . ALA A 1 241 ? -23.223 8.668 28.911 1.00 90.50 241 ALA A N 1
ATOM 1884 C CA . ALA A 1 241 ? -22.277 7.607 29.247 1.00 90.50 241 ALA A CA 1
ATOM 1885 C C . ALA A 1 241 ? -21.008 8.169 29.906 1.00 90.50 241 ALA A C 1
ATOM 1887 O O . ALA A 1 241 ? -20.547 7.642 30.917 1.00 90.50 241 ALA A O 1
ATOM 1888 N N . THR A 1 242 ? -20.483 9.274 29.374 1.00 87.94 242 THR A N 1
ATOM 1889 C CA . THR A 1 242 ? -19.304 9.960 29.916 1.00 87.94 242 THR A CA 1
ATOM 1890 C C . THR A 1 242 ? -19.615 10.584 31.270 1.00 87.94 242 THR A C 1
ATOM 1892 O O . THR A 1 242 ? -18.830 10.428 32.198 1.00 87.94 242 THR A O 1
ATOM 1895 N N . SER A 1 243 ? -20.775 11.224 31.428 1.00 89.69 243 SER A N 1
ATOM 1896 C CA . SER A 1 243 ? -21.216 11.777 32.709 1.00 89.69 243 SER A CA 1
ATOM 1897 C C . SER A 1 243 ? -21.328 10.685 33.771 1.00 89.69 243 SER A C 1
ATOM 1899 O O . SER A 1 243 ? -20.699 10.803 34.817 1.00 89.69 243 SER A O 1
ATOM 1901 N N . VAL A 1 244 ? -22.066 9.606 33.504 1.00 91.06 244 VAL A N 1
ATOM 1902 C CA . VAL A 1 244 ? -22.234 8.490 34.446 1.00 91.06 244 VAL A CA 1
ATOM 1903 C C . VAL A 1 244 ? -20.889 7.827 34.750 1.00 91.06 244 VAL A C 1
ATOM 1905 O O . VAL A 1 244 ? -20.598 7.545 35.911 1.00 91.06 244 VAL A O 1
ATOM 1908 N N . GLY A 1 245 ? -20.055 7.612 33.728 1.00 88.75 245 GLY A N 1
ATOM 1909 C CA . GLY A 1 245 ? -18.730 7.012 33.865 1.00 88.75 245 GLY A CA 1
ATOM 1910 C C . GLY A 1 245 ? -17.785 7.856 34.718 1.00 88.75 245 GLY A C 1
ATOM 1911 O O . GLY A 1 245 ? -17.200 7.346 35.671 1.00 88.75 245 GLY A O 1
ATOM 1912 N N . LEU A 1 246 ? -17.683 9.158 34.442 1.00 88.88 246 LEU A N 1
ATOM 1913 C CA . LEU A 1 246 ? -16.862 10.079 35.230 1.00 88.88 246 LEU A CA 1
ATOM 1914 C C . LEU A 1 246 ? -17.386 10.209 36.661 1.00 88.88 246 LEU A C 1
ATOM 1916 O O . LEU A 1 246 ? -16.599 10.147 37.603 1.00 88.88 246 LEU A O 1
ATOM 1920 N N . THR A 1 247 ? -18.703 10.319 36.858 1.00 90.44 247 THR A N 1
ATOM 1921 C CA . THR A 1 247 ? -19.280 10.334 38.206 1.00 90.44 247 THR A CA 1
ATOM 1922 C C . THR A 1 247 ? -18.964 9.039 38.951 1.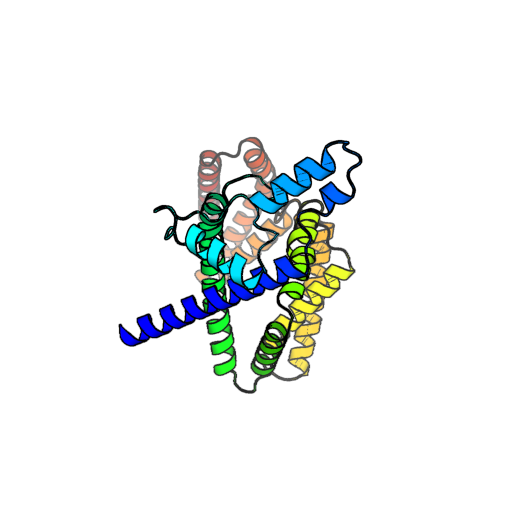00 90.44 247 THR A C 1
ATOM 1924 O O . THR A 1 247 ? -18.598 9.095 40.121 1.00 90.44 247 THR A O 1
ATOM 1927 N N . HIS A 1 248 ? -19.045 7.879 38.294 1.00 90.94 248 HIS A N 1
ATOM 1928 C CA . HIS A 1 248 ? -18.704 6.598 38.909 1.00 90.94 248 HIS A CA 1
ATOM 1929 C C . HIS A 1 248 ? -17.239 6.539 39.360 1.00 90.94 248 HIS A C 1
ATOM 1931 O O . HIS A 1 248 ? -16.978 6.112 40.482 1.00 90.94 248 HIS A O 1
ATOM 1937 N N . VAL A 1 249 ? -16.312 7.005 38.517 1.00 90.00 249 VAL A N 1
ATOM 1938 C CA . VAL A 1 249 ? -14.865 6.962 38.782 1.00 90.00 249 VAL A CA 1
ATOM 1939 C C . VAL A 1 249 ? -14.439 7.962 39.859 1.00 90.00 249 VAL A C 1
ATOM 1941 O O . VAL A 1 249 ? -13.643 7.612 40.724 1.00 90.00 249 VAL A O 1
ATOM 1944 N N . PHE A 1 250 ? -14.952 9.195 39.821 1.00 88.06 250 PHE A N 1
ATOM 1945 C CA . PHE A 1 250 ? -14.437 10.283 40.661 1.00 88.06 250 PHE A CA 1
ATOM 1946 C C . PHE A 1 250 ? -15.262 10.559 41.922 1.00 88.06 250 PHE A C 1
ATOM 1948 O O . PHE A 1 250 ? -14.694 10.913 42.950 1.00 88.06 250 PHE A O 1
ATOM 1955 N N . ALA A 1 251 ? -16.590 10.426 41.861 1.00 84.38 251 ALA A N 1
ATOM 1956 C CA . ALA A 1 251 ? -17.491 10.839 42.945 1.00 84.38 251 ALA A CA 1
ATOM 1957 C C . ALA A 1 251 ? -18.332 9.689 43.533 1.00 84.38 251 ALA A C 1
ATOM 1959 O O . ALA A 1 251 ? -18.961 9.858 44.578 1.00 84.38 251 ALA A O 1
ATOM 1960 N N . GLY A 1 252 ? -18.355 8.530 42.868 1.00 83.81 252 GLY A N 1
ATOM 1961 C CA . GLY A 1 252 ? -19.250 7.415 43.159 1.00 83.81 252 GLY A CA 1
ATOM 1962 C C . GLY A 1 252 ? -20.708 7.696 42.759 1.00 83.81 252 GLY A C 1
ATOM 1963 O O . GLY A 1 252 ? -21.226 8.801 42.901 1.00 83.81 252 GLY A O 1
ATOM 1964 N N . LEU A 1 253 ? -21.432 6.664 42.305 1.00 84.19 253 LEU A N 1
ATOM 1965 C CA . LEU A 1 253 ? -22.830 6.798 41.836 1.00 84.19 253 LEU A CA 1
ATOM 1966 C C . LEU A 1 253 ? -23.832 7.194 42.939 1.00 84.19 253 LEU A C 1
ATOM 1968 O O . LEU A 1 253 ? -24.964 7.589 42.643 1.00 84.19 253 LEU A O 1
ATOM 1972 N N . HIS A 1 254 ? -23.425 7.089 44.205 1.00 87.62 254 HIS A N 1
ATOM 1973 C CA . HIS A 1 254 ? -24.208 7.533 45.358 1.00 87.62 254 HIS A CA 1
ATOM 1974 C C . HIS A 1 254 ? -24.277 9.063 45.460 1.00 87.62 254 HIS A C 1
ATOM 1976 O O . HIS A 1 254 ? -25.235 9.593 46.022 1.00 87.62 254 HIS A O 1
ATOM 1982 N N . ASN A 1 255 ? -23.313 9.786 44.877 1.00 88.19 255 ASN A N 1
ATOM 1983 C CA . ASN A 1 255 ? -23.322 11.241 44.856 1.00 88.19 255 ASN A CA 1
ATOM 1984 C C . ASN A 1 255 ? -24.301 11.762 43.788 1.00 88.19 255 ASN A C 1
ATOM 1986 O O . ASN A 1 255 ? -23.935 12.055 42.648 1.00 88.19 255 ASN A O 1
ATOM 1990 N N . ARG A 1 256 ? -25.580 11.871 44.176 1.00 86.25 256 ARG A N 1
ATOM 1991 C CA . ARG A 1 256 ? -26.671 12.339 43.303 1.00 86.25 256 ARG A CA 1
ATOM 1992 C C . ARG A 1 256 ? -26.442 13.756 42.775 1.00 86.25 256 ARG A C 1
ATOM 1994 O O . ARG A 1 256 ? -26.792 14.016 41.632 1.00 86.25 256 ARG A O 1
ATOM 2001 N N . LYS A 1 257 ? -25.816 14.638 43.562 1.00 87.00 257 LYS A N 1
ATOM 2002 C CA . LYS A 1 257 ? -25.501 16.016 43.154 1.00 87.00 257 LYS A CA 1
ATOM 2003 C C . LYS A 1 257 ? -24.546 16.042 41.960 1.00 87.00 257 LYS A C 1
ATOM 2005 O O . LYS A 1 257 ? -24.857 16.649 40.941 1.00 87.00 257 LYS A O 1
ATOM 2010 N N . ALA A 1 258 ? -23.438 15.303 42.048 1.00 84.25 258 ALA A N 1
ATOM 2011 C CA . ALA A 1 258 ? -22.468 15.194 40.957 1.00 84.25 258 ALA A CA 1
ATOM 2012 C C . ALA A 1 258 ? -23.067 14.528 39.704 1.00 84.25 258 ALA A C 1
ATOM 2014 O O . ALA A 1 258 ? -22.793 14.957 38.583 1.00 84.25 258 ALA A O 1
ATOM 2015 N N . LEU A 1 259 ? -23.920 13.513 39.889 1.00 86.94 259 LEU A N 1
ATOM 2016 C CA . LEU A 1 259 ? -24.618 12.847 38.788 1.00 86.94 259 LEU A CA 1
ATOM 2017 C C . LEU A 1 259 ? -25.588 13.797 38.068 1.00 86.94 259 LEU A C 1
ATOM 2019 O O . LEU A 1 259 ? -25.580 13.869 36.842 1.00 86.94 259 LEU A O 1
ATOM 2023 N N . TYR A 1 260 ? -26.406 14.543 38.815 1.00 90.25 260 TYR A N 1
ATOM 2024 C CA . TYR A 1 260 ? -27.358 15.493 38.237 1.00 90.25 260 TYR A CA 1
ATOM 2025 C C . TYR A 1 260 ? -26.664 16.680 37.573 1.00 90.25 260 TYR A C 1
ATOM 2027 O O . TYR A 1 260 ? -27.092 17.073 36.493 1.00 90.25 260 TYR A O 1
ATOM 2035 N N . ALA A 1 261 ? -25.563 17.185 38.136 1.00 88.19 261 ALA A N 1
ATOM 2036 C CA . ALA A 1 261 ? -24.753 18.222 37.498 1.00 88.19 261 ALA A CA 1
ATOM 2037 C C . ALA A 1 261 ? -24.198 17.765 36.137 1.00 88.19 261 ALA A C 1
ATOM 2039 O O . ALA A 1 261 ? -24.262 18.502 35.149 1.00 88.19 261 ALA A O 1
ATOM 2040 N N . GLY A 1 262 ? -23.700 16.527 36.063 1.00 86.94 262 GLY A N 1
ATOM 2041 C CA . GLY A 1 262 ? -23.213 15.938 34.818 1.00 86.94 262 GLY A CA 1
ATOM 2042 C C . GLY A 1 262 ? -24.327 15.742 33.784 1.00 86.94 262 GLY A C 1
ATOM 2043 O O . GLY A 1 262 ? -24.189 16.184 32.645 1.00 86.94 262 GLY A O 1
ATOM 2044 N N . ILE A 1 263 ? -25.469 15.175 34.186 1.00 90.50 263 ILE A N 1
ATOM 2045 C CA . ILE A 1 263 ? -26.630 14.985 33.300 1.00 90.50 263 ILE A CA 1
ATOM 2046 C C . ILE A 1 263 ? -27.194 16.333 32.822 1.00 90.50 263 ILE A C 1
ATOM 2048 O O . ILE A 1 263 ? -27.510 16.476 31.642 1.00 90.50 263 ILE A O 1
ATOM 2052 N N . ALA A 1 264 ? -27.283 17.336 33.698 1.00 89.38 264 ALA A N 1
ATOM 2053 C CA . ALA A 1 264 ? -27.730 18.681 33.341 1.00 89.38 264 ALA A CA 1
ATOM 2054 C C . ALA A 1 264 ? -26.779 19.344 32.333 1.00 89.38 264 ALA A C 1
ATOM 2056 O O . ALA A 1 264 ? -27.235 19.942 31.361 1.00 89.38 264 ALA A O 1
ATOM 2057 N N . SER A 1 265 ? -25.465 19.168 32.501 1.00 87.81 265 SER A N 1
ATOM 2058 C CA . SER A 1 265 ? -24.464 19.658 31.542 1.00 87.81 265 SER A CA 1
ATOM 2059 C C . SER A 1 265 ? -24.625 18.999 30.167 1.00 87.81 265 SER A C 1
ATOM 2061 O O . SER A 1 265 ? -24.555 19.676 29.141 1.00 87.81 265 SER A O 1
ATOM 2063 N N . VAL A 1 266 ? -24.923 17.694 30.128 1.00 89.50 266 VAL A N 1
ATOM 2064 C CA . VAL A 1 266 ? -25.235 16.979 28.879 1.00 89.50 266 VAL A CA 1
ATOM 2065 C C . VAL A 1 266 ? -26.516 17.515 28.242 1.00 89.50 266 VAL A C 1
ATOM 2067 O O . VAL A 1 266 ? -26.533 17.754 27.039 1.00 89.50 266 VAL A O 1
ATOM 2070 N N . ALA A 1 267 ? -27.572 17.751 29.025 1.00 89.38 267 ALA A N 1
ATOM 2071 C CA . ALA A 1 267 ? -28.830 18.300 28.519 1.00 89.38 267 ALA A CA 1
ATOM 2072 C C . ALA A 1 267 ? -28.638 19.685 27.881 1.00 89.38 267 ALA A C 1
ATOM 2074 O O . ALA A 1 267 ? -29.166 19.941 26.798 1.00 89.38 267 ALA A O 1
ATOM 2075 N N . VAL A 1 268 ? -27.825 20.548 28.498 1.00 87.94 268 VAL A N 1
ATOM 2076 C CA . VAL A 1 268 ? -27.456 21.851 27.926 1.00 87.94 268 VAL A CA 1
ATOM 2077 C C . VAL A 1 268 ? -26.642 21.679 26.641 1.00 87.94 268 VAL A C 1
ATOM 2079 O O . VAL A 1 268 ? -26.950 22.316 25.635 1.00 87.94 268 VAL A O 1
ATOM 2082 N N . GLY A 1 269 ? -25.656 20.777 26.625 1.00 84.88 269 GLY A N 1
ATOM 2083 C CA . GLY A 1 269 ? -24.877 20.472 25.420 1.00 84.88 269 GLY A CA 1
ATOM 2084 C C . GLY A 1 269 ? -25.739 19.972 24.254 1.00 84.88 269 GLY A C 1
ATOM 2085 O O . GLY A 1 269 ? -25.540 20.385 23.113 1.00 84.88 269 GLY A O 1
ATOM 2086 N N . VAL A 1 270 ? -26.744 19.141 24.540 1.00 88.38 270 VAL A N 1
ATOM 2087 C CA . VAL A 1 270 ? -27.716 18.645 23.553 1.00 88.38 270 VAL A CA 1
ATOM 2088 C C . VAL A 1 270 ? -28.639 19.763 23.062 1.00 88.38 270 VAL A C 1
ATOM 2090 O O . VAL A 1 270 ? -28.876 19.863 21.860 1.00 88.38 270 VAL A O 1
ATOM 2093 N N . ALA A 1 271 ? -29.126 20.629 23.954 1.00 86.75 271 ALA A N 1
ATOM 2094 C CA . ALA A 1 271 ? -29.992 21.753 23.589 1.00 86.75 271 ALA A CA 1
ATOM 2095 C C . ALA A 1 271 ? -29.284 22.757 22.666 1.00 86.75 271 ALA A C 1
ATOM 2097 O O . ALA A 1 271 ? -29.885 23.296 21.738 1.00 86.75 271 ALA A O 1
ATOM 2098 N N . VAL A 1 272 ? -27.989 22.975 22.897 1.00 85.62 272 VAL A N 1
ATOM 2099 C CA . VAL A 1 272 ? -27.178 23.922 22.125 1.00 85.62 272 VAL A CA 1
ATOM 2100 C C . VAL A 1 272 ? -26.584 23.275 20.860 1.00 85.62 272 VAL A C 1
ATOM 2102 O O . VAL A 1 272 ? -26.120 23.990 19.981 1.00 85.62 272 VAL A O 1
ATOM 2105 N N . TYR A 1 273 ? -26.666 21.949 20.690 1.00 84.50 273 TYR A N 1
ATOM 2106 C CA . TYR A 1 273 ? -26.065 21.208 19.568 1.00 84.50 273 TYR A CA 1
ATOM 2107 C C . TYR A 1 273 ? -26.393 21.785 18.179 1.00 84.50 273 TYR A C 1
ATOM 2109 O O . TYR A 1 273 ? -25.494 22.001 17.368 1.00 84.50 273 TYR A O 1
ATOM 2117 N N . GLN A 1 274 ? -27.674 22.053 17.909 1.00 84.00 274 GLN A N 1
ATOM 2118 C CA . GLN A 1 274 ? -28.147 22.602 16.630 1.00 84.00 274 GLN A CA 1
ATOM 2119 C C . GLN A 1 274 ? -27.629 24.028 16.356 1.00 84.00 274 GLN A C 1
ATOM 2121 O O . GLN A 1 274 ? -26.919 24.202 15.366 1.00 84.00 274 GLN A O 1
ATOM 2126 N N . PRO A 1 275 ? -27.898 25.031 17.218 1.00 82.50 275 PRO A N 1
ATOM 2127 C CA . PRO A 1 275 ? -27.415 26.398 16.993 1.00 82.50 275 PRO A CA 1
ATOM 2128 C C . PRO A 1 275 ? -25.883 26.506 17.005 1.00 82.50 275 PRO A C 1
ATOM 2130 O O . PRO A 1 275 ? -25.308 27.369 16.349 1.00 82.50 275 PRO A O 1
ATOM 2133 N N . PHE A 1 276 ? -25.197 25.615 17.720 1.00 78.12 276 PHE A N 1
ATOM 2134 C CA . PHE A 1 276 ? -23.739 25.536 17.697 1.00 78.12 276 PHE A CA 1
ATOM 2135 C C . PHE A 1 276 ? -23.220 24.998 16.360 1.00 78.12 276 PHE A C 1
ATOM 2137 O O . PHE A 1 276 ? -22.272 25.541 15.796 1.00 78.12 276 PHE A O 1
ATOM 2144 N N . GLY A 1 277 ? -23.862 23.950 15.836 1.00 77.69 277 GLY A N 1
ATOM 2145 C CA . GLY A 1 277 ? -23.504 23.342 14.559 1.00 77.69 277 GLY A CA 1
ATOM 2146 C C . GLY A 1 277 ? -23.651 24.299 13.376 1.00 77.69 277 GLY A C 1
ATOM 2147 O O . GLY A 1 277 ? -22.795 24.301 12.495 1.00 77.69 277 GLY A O 1
ATOM 2148 N N . THR A 1 278 ? -24.682 25.149 13.366 1.00 79.12 278 THR A N 1
ATOM 2149 C CA . THR A 1 278 ? -24.884 26.141 12.295 1.00 79.12 278 THR A CA 1
ATOM 2150 C C . THR A 1 278 ? -23.790 27.209 12.295 1.00 79.12 278 THR A C 1
ATOM 2152 O O . THR A 1 278 ? -23.186 27.461 11.256 1.00 79.12 278 THR A O 1
ATOM 2155 N N . ILE A 1 279 ? -23.454 27.769 13.464 1.00 79.12 279 ILE A N 1
ATOM 2156 C CA . ILE A 1 279 ? -22.412 28.803 13.596 1.00 79.12 279 ILE A CA 1
ATOM 2157 C C . ILE A 1 279 ? -21.046 28.268 13.149 1.00 79.12 279 ILE A C 1
ATOM 2159 O O . ILE A 1 279 ? -20.338 28.927 12.385 1.00 79.12 279 ILE A O 1
ATOM 2163 N N . VAL A 1 280 ? -20.681 27.063 13.596 1.00 76.75 280 VAL A N 1
ATOM 2164 C CA . VAL A 1 280 ? -19.387 26.446 13.269 1.00 76.75 280 VAL A CA 1
ATOM 2165 C C . VAL A 1 280 ? -19.273 26.124 11.779 1.00 76.75 280 VAL A C 1
ATOM 2167 O O . VAL A 1 280 ? -18.210 26.338 11.200 1.00 76.75 280 VAL A O 1
ATOM 2170 N N . ASN A 1 281 ? -20.347 25.651 11.145 1.00 77.31 281 ASN A N 1
ATOM 2171 C CA . ASN A 1 281 ? -20.318 25.300 9.725 1.00 77.31 281 ASN A CA 1
ATOM 2172 C C . ASN A 1 281 ? -20.285 26.530 8.800 1.00 77.31 281 ASN A C 1
ATOM 2174 O O . ASN A 1 281 ? -19.683 26.454 7.733 1.00 77.31 281 ASN A O 1
ATOM 2178 N N . GLU A 1 282 ? -20.898 27.652 9.191 1.00 75.44 282 GLU A N 1
ATOM 2179 C CA . GLU A 1 282 ? -20.957 28.867 8.361 1.00 75.44 282 GLU A CA 1
ATOM 2180 C C . GLU A 1 282 ? -19.764 29.814 8.566 1.00 75.44 282 GLU A C 1
ATOM 2182 O O . GLU A 1 282 ? -19.336 30.482 7.627 1.00 75.44 282 GLU A O 1
ATOM 2187 N N . THR A 1 283 ? -19.213 29.882 9.783 1.00 69.81 283 THR A N 1
ATOM 2188 C CA . THR A 1 283 ? -18.193 30.886 10.161 1.00 69.81 283 THR A CA 1
ATOM 2189 C C . THR A 1 283 ? -16.912 30.286 10.740 1.00 69.81 283 THR A C 1
ATOM 2191 O O . THR A 1 283 ? -16.075 31.018 11.266 1.00 69.81 283 THR A O 1
ATOM 2194 N N . GLY A 1 284 ? -16.744 28.963 10.650 1.00 68.44 284 GLY A N 1
ATOM 2195 C CA . GLY A 1 284 ? -15.709 28.181 11.327 1.00 68.44 284 GLY A CA 1
ATOM 2196 C C . GLY A 1 284 ? -14.287 28.731 11.199 1.00 68.44 284 GLY A C 1
ATOM 2197 O O . GLY A 1 284 ? -13.558 28.417 10.264 1.00 68.44 284 GLY A O 1
ATOM 2198 N N . ASN A 1 285 ? -13.865 29.499 12.204 1.00 81.19 285 ASN A N 1
ATOM 2199 C CA . ASN A 1 285 ? -12.485 29.909 12.432 1.00 81.19 285 ASN A CA 1
ATOM 2200 C C . ASN A 1 285 ? -12.033 29.355 13.791 1.00 81.19 285 ASN A C 1
ATOM 2202 O O . ASN A 1 285 ? -12.825 29.256 14.732 1.00 81.19 285 ASN A O 1
ATOM 2206 N N . PHE A 1 286 ? -10.749 29.024 13.914 1.00 82.00 286 PHE A N 1
ATOM 2207 C CA . PHE A 1 286 ? -10.142 28.510 15.141 1.00 82.00 286 PHE A CA 1
ATOM 2208 C C . PHE A 1 286 ? -10.451 29.385 16.370 1.00 82.00 286 PHE A C 1
ATOM 2210 O O . PHE A 1 286 ? -10.734 28.862 17.446 1.00 82.00 286 PHE A O 1
ATOM 2217 N N . GLY A 1 287 ? -10.487 30.713 16.206 1.00 83.56 287 GLY A N 1
ATOM 2218 C CA . GLY A 1 287 ? -10.846 31.639 17.288 1.00 83.56 287 GLY A CA 1
ATOM 2219 C C . GLY A 1 287 ? -12.281 31.470 17.807 1.00 83.56 287 GLY A C 1
ATOM 2220 O O . GLY A 1 287 ? -12.505 31.517 19.015 1.00 83.56 287 GLY A O 1
ATOM 2221 N N . ILE A 1 288 ? -13.242 31.210 16.916 1.00 80.69 288 ILE A N 1
ATOM 2222 C CA . ILE A 1 288 ? -14.649 30.981 17.281 1.00 80.69 288 ILE A CA 1
ATOM 2223 C C . ILE A 1 288 ? -14.783 29.646 18.019 1.00 80.69 288 ILE A C 1
ATOM 2225 O O . ILE A 1 288 ? -15.430 29.594 19.061 1.00 80.69 288 ILE A O 1
ATOM 2229 N N . LEU A 1 289 ? -14.089 28.598 17.561 1.00 81.62 289 LEU A N 1
ATOM 2230 C CA . LEU A 1 289 ? -14.054 27.303 18.251 1.00 81.62 289 LEU A CA 1
ATOM 2231 C C . LEU A 1 289 ? -13.499 27.420 19.680 1.00 81.62 289 LEU A C 1
ATOM 2233 O O . LEU A 1 289 ? -14.067 26.843 20.608 1.00 81.62 289 LEU A O 1
ATOM 2237 N N . MET A 1 290 ? -12.431 28.199 19.878 1.00 83.81 290 MET A N 1
ATOM 2238 C CA . MET A 1 290 ? -11.846 28.435 21.204 1.00 83.81 290 MET A CA 1
ATOM 2239 C C . MET A 1 290 ? -12.795 29.198 22.134 1.00 83.81 290 MET A C 1
ATOM 2241 O O . MET A 1 290 ? -12.970 28.811 23.290 1.00 83.81 290 MET A O 1
ATOM 2245 N N . LEU A 1 291 ? -13.438 30.257 21.634 1.00 84.25 291 LEU A N 1
ATOM 2246 C CA . LEU A 1 291 ? -14.384 31.063 22.411 1.00 84.25 291 LEU A CA 1
ATOM 2247 C C . LEU A 1 291 ? -15.604 30.231 22.822 1.00 84.25 291 LEU A C 1
ATOM 2249 O O . LEU A 1 291 ? -16.028 30.252 23.976 1.00 84.25 291 LEU A O 1
ATOM 2253 N N . MET A 1 292 ? -16.120 29.432 21.895 1.00 79.94 292 MET A N 1
ATOM 2254 C CA . MET A 1 292 ? -17.219 28.516 22.158 1.00 79.94 292 MET A CA 1
ATOM 2255 C C . MET A 1 292 ? -16.844 27.409 23.157 1.00 79.94 292 MET A C 1
ATOM 2257 O O . MET A 1 292 ? -17.644 27.082 24.035 1.00 79.94 292 MET A O 1
ATOM 2261 N N . GLY A 1 293 ? -15.624 26.866 23.076 1.00 82.69 293 GLY A N 1
ATOM 2262 C CA . GLY A 1 293 ? -15.101 25.917 24.062 1.00 82.69 293 GLY A CA 1
ATOM 2263 C C . GLY A 1 293 ? -15.013 26.526 25.464 1.00 82.69 293 GLY A C 1
ATOM 2264 O O . GLY A 1 293 ? -15.459 25.915 26.436 1.00 82.69 293 GLY A O 1
ATOM 2265 N N . ALA A 1 294 ? -14.525 27.766 25.572 1.00 85.38 294 ALA A N 1
ATOM 2266 C CA . ALA A 1 294 ? -14.494 28.503 26.834 1.00 85.38 294 ALA A CA 1
ATOM 2267 C C . ALA A 1 294 ? -15.906 28.755 27.397 1.00 85.38 294 ALA A C 1
ATOM 2269 O O . ALA A 1 294 ? -16.130 28.614 28.603 1.00 85.38 294 ALA A O 1
ATOM 2270 N N . LEU A 1 295 ? -16.877 29.064 26.532 1.00 86.00 295 LEU A N 1
ATOM 2271 C CA . LEU A 1 295 ? -18.277 29.245 26.920 1.00 86.00 295 LEU A CA 1
ATOM 2272 C C . LEU A 1 295 ? -18.876 27.939 27.462 1.00 86.00 295 LEU A C 1
ATOM 2274 O O . LEU A 1 295 ? -19.492 27.953 28.525 1.00 86.00 295 LEU A O 1
ATOM 2278 N N . MET A 1 296 ? -18.634 26.797 26.809 1.00 82.19 296 MET A N 1
ATOM 2279 C CA . MET A 1 296 ? -19.107 25.495 27.301 1.00 82.19 296 MET A CA 1
ATOM 2280 C C . MET A 1 296 ? -18.502 25.102 28.653 1.00 82.19 296 MET A C 1
ATOM 2282 O O . MET A 1 296 ? -19.220 24.596 29.520 1.00 82.19 296 MET A O 1
ATOM 2286 N N . LEU A 1 297 ? -17.210 25.364 28.866 1.00 84.81 297 LEU A N 1
ATOM 2287 C CA . LEU A 1 297 ? -16.562 25.143 30.163 1.00 84.81 297 LEU A CA 1
ATOM 2288 C C . LEU A 1 297 ? -17.162 26.038 31.250 1.00 84.81 297 LEU A C 1
ATOM 2290 O O . LEU A 1 297 ? -17.433 25.569 32.354 1.00 84.81 297 LEU A O 1
ATOM 2294 N N . SER A 1 298 ? -17.431 27.300 30.915 1.00 85.94 298 SER A N 1
ATOM 2295 C CA . SER A 1 298 ? -18.045 28.260 31.834 1.00 85.94 298 SER A CA 1
ATOM 2296 C C . SER A 1 298 ? -19.451 27.810 32.234 1.00 85.94 298 SER A C 1
ATOM 2298 O O . SER A 1 298 ? -19.765 27.739 33.418 1.00 85.94 298 SER A O 1
ATOM 2300 N N . VAL A 1 299 ? -20.282 27.419 31.263 1.00 84.81 299 VAL A N 1
ATOM 2301 C CA . VAL A 1 299 ? -21.637 26.905 31.515 1.00 84.81 299 VAL A CA 1
ATOM 2302 C C . VAL A 1 299 ? -21.598 25.637 32.368 1.00 84.81 299 VAL A C 1
ATOM 2304 O O . VAL A 1 299 ? -22.348 25.535 33.334 1.00 84.81 299 VAL A O 1
ATOM 2307 N N . SER A 1 300 ? -20.683 24.708 32.082 1.00 82.38 300 SER A N 1
ATOM 2308 C CA . SER A 1 300 ? -20.524 23.479 32.874 1.00 82.38 300 SER A CA 1
ATOM 2309 C C . SER A 1 300 ? -20.089 23.769 34.316 1.00 82.38 300 SER A C 1
ATOM 2311 O O . SER A 1 300 ? -20.583 23.138 35.249 1.00 82.38 300 SER A O 1
ATOM 2313 N N . TYR A 1 301 ? -19.212 24.758 34.522 1.00 85.75 301 TYR A N 1
ATOM 2314 C CA . TYR A 1 301 ? -18.813 25.219 35.853 1.00 85.75 301 TYR A CA 1
ATOM 2315 C C . TYR A 1 301 ? -19.997 25.806 36.635 1.00 85.75 301 TYR A C 1
ATOM 2317 O O . TYR A 1 301 ? -20.218 25.428 37.784 1.00 85.75 301 TYR A O 1
ATOM 2325 N N . PHE A 1 302 ? -20.802 26.672 36.009 1.00 86.81 302 PHE A N 1
ATOM 2326 C CA . PHE A 1 302 ? -21.988 27.253 36.650 1.00 86.81 302 PHE A CA 1
ATOM 2327 C C . PHE A 1 302 ? -23.074 26.212 36.946 1.00 86.81 302 PHE A C 1
ATOM 2329 O O . PHE A 1 302 ? -23.688 26.266 38.010 1.00 86.81 302 PHE A O 1
ATOM 2336 N N . VAL A 1 303 ? -23.278 25.234 36.056 1.00 84.62 303 VAL A N 1
ATOM 2337 C CA . VAL A 1 303 ? -24.159 24.087 36.322 1.00 84.62 303 VAL A CA 1
ATOM 2338 C C . VAL A 1 303 ? -23.640 23.304 37.528 1.00 84.62 303 VAL A C 1
ATOM 2340 O O . VAL A 1 303 ? -24.406 23.034 38.446 1.00 84.62 303 VAL A O 1
ATOM 2343 N N . GLY A 1 304 ? -22.339 23.005 37.588 1.00 78.94 304 GLY A N 1
ATOM 2344 C CA . GLY A 1 304 ? -21.718 22.358 38.747 1.00 78.94 304 GLY A CA 1
ATOM 2345 C C . GLY A 1 304 ? -21.930 23.128 40.053 1.00 78.94 304 GLY A C 1
ATOM 2346 O O . GLY A 1 304 ? -22.341 22.531 41.044 1.00 78.94 304 GLY A O 1
ATOM 2347 N N . TYR A 1 305 ? -21.730 24.449 40.027 1.00 83.19 305 TYR A N 1
ATOM 2348 C CA . TYR A 1 305 ? -21.929 25.336 41.176 1.00 83.19 305 TYR A CA 1
ATOM 2349 C C . TYR A 1 305 ? -23.381 25.349 41.684 1.00 83.19 305 TYR A C 1
ATOM 2351 O O . TYR A 1 305 ? -23.627 25.400 42.887 1.00 83.19 305 TYR A O 1
ATOM 2359 N N . PHE A 1 306 ? -24.360 25.266 40.781 1.00 83.00 306 PHE A N 1
ATOM 2360 C CA . PHE A 1 306 ? -25.778 25.245 41.148 1.00 83.00 306 PHE A CA 1
ATOM 2361 C C . PHE A 1 306 ? -26.193 23.962 41.891 1.00 83.00 306 PHE A C 1
ATOM 2363 O O . PHE A 1 306 ? -27.130 23.981 42.686 1.00 83.00 306 PHE A O 1
ATOM 2370 N N . PHE A 1 307 ? -25.507 22.843 41.636 1.00 77.50 307 PHE A N 1
ATOM 2371 C CA . PHE A 1 307 ? -25.803 21.544 42.250 1.00 77.50 307 PHE A CA 1
ATOM 2372 C C . PHE A 1 307 ? -24.924 21.208 43.471 1.00 77.50 307 PHE A C 1
ATOM 2374 O O . PHE A 1 307 ? -25.205 20.203 44.135 1.00 77.50 307 PHE A O 1
ATOM 2381 N N . SER A 1 308 ? -23.885 22.003 43.769 1.00 66.88 308 SER A N 1
ATOM 2382 C CA . SER A 1 308 ? -23.039 21.854 44.972 1.00 66.88 308 SER A CA 1
ATOM 2383 C C . SER A 1 308 ? -23.781 22.112 46.281 1.00 66.88 308 SER A C 1
ATOM 2385 O O . SER A 1 308 ? -24.579 23.061 46.371 1.00 66.88 308 SER A O 1
#

Foldseek 3Di:
DVVVVVVVVVVVVVCVVVVLLVVQLCCLVVDDPLVVLVPDPDPCSVVVVVVVCVVQVNVDDSNVSSVVLVCQQVCVVPVDHANDADPVPRHGVVVVCVVVVVVVCVVCVVVVVVCCVVVVVLVVVLVVQPPALSVVVSVVVVVVVVPDDPVVVVVVCCVVVPVVVVVCLVVVAQPLVNQQVVQQVVLLVQLSVDDDDPVVSVCSSVVSSVVSSVVSVVCRVVVCSNPPDCPLVNLLVVQLVVQCVCCCVPPNPVPVLSSVLSNVLSVVCSVCVVVVVVCCVPPNDPVVVVVVVVVSVVVSVVSSVVSD

pLDDT: mean 88.88, std 5.48, range [66.88, 98.19]